Protein AF-0000000082926710 (afdb_homodimer)

Organism: Haematococcus lacustris (NCBI:txid44745)

InterPro domains:
  IPR002423 Chaperonin Cpn60/GroEL/TCP-1 family [PF00118] (1-123)
  IPR017998 T-complex protein 1 [PTHR11353] (1-123)
  IPR027409 GroEL-like apical domain superfamily [G3DSA:3.50.7.10] (1-123)
  IPR027409 GroEL-like apical domain superfamily [SSF52029] (1-122)

pLDDT: mean 80.7, std 17.71, range [27.41, 96.31]

Foldseek 3Di:
DPPFPPWAWEAAEAAALWDPDDPPPPCPCVVDPVVVVVVVVVRLVSLLVLLVLCVQQVHQEYEYLADHDPSSCVNCVVVNYYYHHNQHPVRSVVVCVVFVAAYYHDSVPRHNVRIGTPDDPPD/DPPFPPWAWEAAEAAALWDPDDPPPPCPCVVDPVVVVVVVVVRLVSLVVLLVLCVQQVHQEYEYLADHDPSSCVNCVVVNYHYHHNQHPVRSVVVCVVFVAAYYHDSVPRHNVRIGTPDDPPD

Sequence (246 aa):
MPKELKDVKIAILTCPFEPPKPKTKHKVDIDSAEKYEALRQQEAQYFTDMVAQCKASGAGLVVCQWGFDDEANHLLMHQNLPAVRWVGGVEIELLAMATGARIVPRFSELSPDKLGTAGSVKEMPKELKDVKIAILTCPFEPPKPKTKHKVDIDSAEKYEALRQQEAQYFTDMVAQCKASGAGLVVCQWGFDDEANHLLMHQNLPAVRWVGGVEIELLAMATGARIVPRFSELSPDKLGTAGSVKE

Secondary structure (DSSP, 8-state):
-------EEEEEE-S-BS----S--------SHHHHHHHHHHHHHHHHHHHHHHHHHT-SEEEESS-B-HHHHHHHHHTT--EE-S--HHHHHHHHHHHTPPEESSGGG--GGG-EEE-----/-------EEEEEE-S-BS----S--------SHHHHHHHHHHHHHHHHHHHHHHHHHT-SEEEESS-B-HHHHHHHHHTT--EE-S--HHHHHHHHHHHTPPEESSGGG--GGG-EEE-----

Structure (mmCIF, N/CA/C/O backbone):
data_AF-0000000082926710-model_v1
#
loop_
_entity.id
_entity.type
_entity.pdbx_description
1 polymer 'T-complex protein, epsilon subunit'
#
loop_
_atom_site.group_PDB
_atom_site.id
_atom_site.type_symbol
_atom_site.label_atom_id
_atom_site.label_alt_id
_atom_site.label_comp_id
_atom_site.label_asym_id
_atom_site.label_entity_id
_atom_site.label_seq_id
_atom_site.pdbx_PDB_ins_code
_atom_site.Cartn_x
_atom_site.Cartn_y
_atom_site.Cartn_z
_atom_site.occupancy
_atom_site.B_iso_or_equiv
_atom_site.auth_seq_id
_atom_site.auth_comp_id
_atom_site.auth_asym_id
_atom_site.auth_atom_id
_atom_site.pdbx_PDB_model_num
ATOM 1 N N . MET A 1 1 ? -32.969 -5.668 -1.718 1 27.45 1 MET A N 1
ATOM 2 C CA . MET A 1 1 ? -31.953 -6.379 -0.969 1 27.45 1 MET A CA 1
ATOM 3 C C . MET A 1 1 ? -30.766 -5.469 -0.683 1 27.45 1 MET A C 1
ATOM 5 O O . MET A 1 1 ? -30.375 -4.672 -1.534 1 27.45 1 MET A O 1
ATOM 9 N N . PRO A 1 2 ? -30.484 -4.934 0.518 1 33.34 2 PRO A N 1
ATOM 10 C CA . PRO A 1 2 ? -29.484 -3.898 0.772 1 33.34 2 PRO A CA 1
ATOM 11 C C . PRO A 1 2 ? -28.172 -4.16 0.045 1 33.34 2 PRO A C 1
ATOM 13 O O . PRO A 1 2 ? -27.828 -5.316 -0.218 1 33.34 2 PRO A O 1
ATOM 16 N N . LYS A 1 3 ? -27.828 -3.375 -0.815 1 36.81 3 LYS A N 1
ATOM 17 C CA . LYS A 1 3 ? -26.625 -3.604 -1.619 1 36.81 3 LYS A CA 1
ATOM 18 C C . LYS A 1 3 ? -25.5 -4.168 -0.769 1 36.81 3 LYS A C 1
ATOM 20 O O . LYS A 1 3 ? -25.062 -3.537 0.198 1 36.81 3 LYS A O 1
ATOM 25 N N . GLU A 1 4 ? -25.547 -5.387 -0.384 1 40.94 4 GLU A N 1
ATOM 26 C CA . GLU A 1 4 ? -24.594 -6.102 0.462 1 40.94 4 GLU A CA 1
ATOM 27 C C . GLU A 1 4 ? -23.156 -5.789 0.059 1 40.94 4 GLU A C 1
ATOM 29 O O . GLU A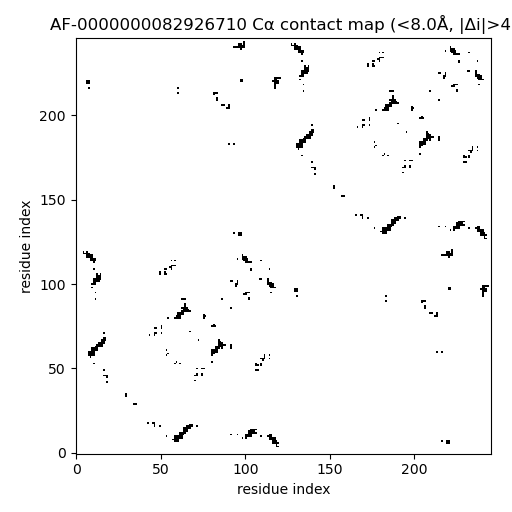 1 4 ? -22.781 -5.965 -1.102 1 40.94 4 GLU A O 1
ATOM 34 N N . LEU A 1 5 ? -22.688 -4.715 0.4 1 48.41 5 LEU A N 1
ATOM 35 C CA . LEU A 1 5 ? -21.281 -4.402 0.176 1 48.41 5 LEU A CA 1
ATOM 36 C C . LEU A 1 5 ? -20.422 -5.645 0.362 1 48.41 5 LEU A C 1
ATOM 38 O O . LEU A 1 5 ? -20.406 -6.246 1.438 1 48.41 5 LEU A O 1
ATOM 42 N N . LYS A 1 6 ? -20.438 -6.473 -0.582 1 57.41 6 LYS A N 1
ATOM 43 C CA . LYS A 1 6 ? -19.625 -7.695 -0.563 1 57.41 6 LYS A CA 1
ATOM 44 C C . LYS A 1 6 ? -18.234 -7.426 -0.029 1 57.41 6 LYS A C 1
ATOM 46 O O . LYS A 1 6 ? -17.578 -6.453 -0.43 1 57.41 6 LYS A O 1
ATOM 51 N N . ASP A 1 7 ? -17.859 -8.086 1.114 1 76.06 7 ASP A N 1
ATOM 52 C CA . ASP A 1 7 ? -16.562 -8.078 1.796 1 76.06 7 ASP A CA 1
ATOM 53 C C . ASP A 1 7 ? -15.43 -8.414 0.829 1 76.06 7 ASP A C 1
ATOM 55 O O . ASP A 1 7 ? -15.539 -9.344 0.03 1 76.06 7 ASP A O 1
ATOM 59 N N . VAL A 1 8 ? -14.641 -7.465 0.533 1 80.75 8 VAL A N 1
ATOM 60 C CA . VAL A 1 8 ? -13.477 -7.734 -0.304 1 80.75 8 VAL A CA 1
ATOM 61 C C . VAL A 1 8 ? -12.43 -8.492 0.503 1 80.75 8 VAL A C 1
ATOM 63 O O . VAL A 1 8 ? -12.164 -8.156 1.659 1 80.75 8 VAL A O 1
ATOM 66 N N . LYS A 1 9 ? -12 -9.625 -0.164 1 91.81 9 LYS A N 1
ATOM 67 C CA . LYS A 1 9 ? -10.938 -10.414 0.45 1 91.81 9 LYS A CA 1
ATOM 68 C C . LYS A 1 9 ? -9.562 -9.883 0.043 1 91.81 9 LYS A C 1
ATOM 70 O O . LYS A 1 9 ? -9.352 -9.508 -1.11 1 91.81 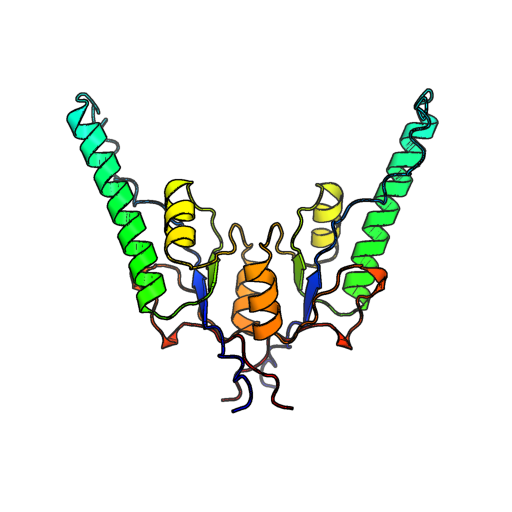9 LYS A O 1
ATOM 75 N N . ILE A 1 10 ? -8.688 -9.867 1.02 1 93.12 10 ILE A N 1
ATOM 76 C CA . ILE A 1 10 ? -7.391 -9.242 0.798 1 93.12 10 ILE A CA 1
ATOM 77 C C . ILE A 1 10 ? -6.281 -10.273 0.999 1 93.12 10 ILE A C 1
ATOM 79 O O . ILE A 1 10 ? -6.227 -10.945 2.033 1 93.12 10 ILE A O 1
ATOM 83 N N . ALA A 1 11 ? -5.465 -10.406 0.02 1 95.56 11 ALA A N 1
ATOM 84 C CA . ALA A 1 11 ? -4.254 -11.219 0.136 1 95.56 11 ALA A CA 1
ATOM 85 C C . ALA A 1 11 ? -3.051 -10.359 0.5 1 95.56 11 ALA A C 1
ATOM 87 O O . ALA A 1 11 ? -2.863 -9.273 -0.06 1 95.56 11 ALA A O 1
ATOM 88 N N . ILE A 1 12 ? -2.279 -10.82 1.399 1 96.25 12 ILE A N 1
ATOM 89 C CA . ILE A 1 12 ? -1.048 -10.133 1.769 1 96.25 12 ILE A CA 1
ATOM 90 C C . ILE A 1 12 ? 0.151 -11.039 1.493 1 96.25 12 ILE A C 1
ATOM 92 O O . ILE A 1 12 ? 0.281 -12.109 2.096 1 96.25 12 ILE A O 1
ATOM 96 N N . LEU A 1 13 ? 1.065 -10.516 0.623 1 95.75 13 LEU A N 1
ATOM 97 C CA . LEU A 1 13 ? 2.184 -11.32 0.137 1 95.75 13 LEU A CA 1
ATOM 98 C C . LEU A 1 13 ? 3.516 -10.672 0.5 1 95.75 13 LEU A C 1
ATOM 100 O O . LEU A 1 13 ? 3.658 -9.445 0.42 1 95.75 13 LEU A O 1
ATOM 104 N N . THR A 1 14 ? 4.52 -11.5 0.852 1 95.75 14 THR A N 1
ATOM 105 C CA . THR A 1 14 ? 5.859 -10.984 1.095 1 95.75 14 THR A CA 1
ATOM 106 C C . THR A 1 14 ? 6.871 -11.641 0.164 1 95.75 14 THR A C 1
ATOM 108 O O . THR A 1 14 ? 8.078 -11.57 0.399 1 95.75 14 THR A O 1
ATOM 111 N N . CYS A 1 15 ? 6.461 -12.266 -0.84 1 89.25 15 CYS A N 1
ATOM 112 C CA . CYS A 1 15 ? 7.336 -12.812 -1.868 1 89.25 15 CYS A CA 1
ATOM 113 C C . CYS A 1 15 ? 7.285 -11.977 -3.137 1 89.25 15 CYS A C 1
ATOM 115 O O . CYS A 1 15 ? 6.238 -11.414 -3.473 1 89.25 15 CYS A O 1
ATOM 117 N N . PRO A 1 16 ? 8.438 -11.883 -3.832 1 82.75 16 PRO A N 1
ATOM 118 C CA . PRO A 1 16 ? 8.445 -11.117 -5.082 1 82.75 16 PRO A CA 1
ATOM 119 C C . PRO A 1 16 ? 7.68 -11.812 -6.203 1 82.75 16 PRO A C 1
ATOM 121 O O . PRO A 1 16 ? 7.523 -13.039 -6.18 1 82.75 16 PRO A O 1
ATOM 124 N N . PHE A 1 17 ? 7.117 -10.945 -7.008 1 78.44 17 PHE A N 1
ATOM 125 C CA . PHE A 1 17 ? 6.527 -11.461 -8.242 1 78.44 17 PHE A CA 1
ATOM 126 C C . PHE A 1 17 ? 7.594 -11.672 -9.305 1 78.44 17 PHE A C 1
ATOM 128 O O . PHE A 1 17 ? 7.609 -10.969 -10.32 1 78.44 17 PHE A O 1
ATOM 135 N N . GLU A 1 18 ? 8.555 -12.445 -9.047 1 77 18 GLU A N 1
ATOM 136 C CA . GLU A 1 18 ? 9.648 -12.75 -9.969 1 77 18 GLU A CA 1
ATOM 137 C C . GLU A 1 18 ? 9.828 -14.258 -10.125 1 77 18 GLU A C 1
ATOM 139 O O . GLU A 1 18 ? 9.664 -15.016 -9.164 1 77 18 GLU A O 1
ATOM 144 N N . PRO A 1 19 ? 10.086 -14.641 -11.414 1 72.44 19 PRO A N 1
ATOM 145 C CA . PRO A 1 19 ? 10.383 -16.062 -11.633 1 72.44 19 PRO A CA 1
ATOM 146 C C . PRO A 1 19 ? 11.641 -16.516 -10.898 1 72.44 19 PRO A C 1
ATOM 148 O O . PRO A 1 19 ? 12.555 -15.727 -10.664 1 72.44 19 PRO A O 1
ATOM 151 N N . PRO A 1 20 ? 11.516 -17.703 -10.234 1 65.31 20 PRO A N 1
ATOM 152 C CA . PRO A 1 20 ? 12.719 -18.234 -9.602 1 65.31 20 PRO A CA 1
ATOM 153 C C . PRO A 1 20 ? 13.922 -18.25 -10.547 1 65.31 20 PRO A C 1
ATOM 155 O O . PRO A 1 20 ? 13.773 -18.5 -11.742 1 65.31 20 PRO A O 1
ATOM 158 N N . LYS A 1 21 ? 15 -17.281 -10.133 1 61.41 21 LYS A N 1
ATOM 159 C CA . LYS A 1 21 ? 16.188 -17.328 -10.969 1 61.41 21 LYS A CA 1
ATOM 160 C C . LYS A 1 21 ? 16.875 -18.688 -10.891 1 61.41 21 LYS A C 1
ATOM 162 O O . LYS A 1 21 ? 17.016 -19.25 -9.805 1 61.41 21 LYS A O 1
ATOM 167 N N . PRO A 1 22 ? 17.062 -19.297 -12.031 1 57.88 22 PRO A N 1
ATOM 168 C CA . PRO A 1 22 ? 17.781 -20.562 -12.039 1 57.88 22 PRO A CA 1
ATOM 169 C C . PRO A 1 22 ? 19.125 -20.484 -11.32 1 57.88 22 PRO A C 1
ATOM 171 O O . PRO A 1 22 ? 19.781 -19.453 -11.359 1 57.88 22 PRO A O 1
ATOM 174 N N . LYS A 1 23 ? 19.359 -21.125 -10.117 1 55.06 23 LYS A N 1
ATOM 175 C CA . LYS A 1 23 ? 20.625 -21.203 -9.406 1 55.06 23 LYS A CA 1
ATOM 176 C C . LYS A 1 23 ? 21.797 -21.359 -10.383 1 55.06 23 LYS A C 1
ATOM 178 O O . LYS A 1 23 ? 22.953 -21.156 -10.016 1 55.06 23 LYS A O 1
ATOM 183 N N . THR A 1 24 ? 21.828 -22.234 -11.211 1 47.78 24 THR A N 1
ATOM 184 C CA . THR A 1 24 ? 23 -22.547 -12.023 1 47.78 24 THR A CA 1
ATOM 185 C C . THR A 1 24 ? 23.344 -21.375 -12.953 1 47.78 24 THR A C 1
ATOM 187 O O . THR A 1 24 ? 22.5 -20.953 -13.75 1 47.78 24 THR A O 1
ATOM 190 N N . LYS A 1 25 ? 24.281 -20.5 -12.516 1 46.19 25 LYS A N 1
ATOM 191 C CA . LYS A 1 25 ? 24.953 -19.484 -13.328 1 46.19 25 LYS A CA 1
ATOM 192 C C . LYS A 1 25 ? 25.281 -20.031 -14.719 1 46.19 25 LYS A C 1
ATOM 194 O O . LYS A 1 25 ? 26.109 -19.469 -15.438 1 46.19 25 LYS A O 1
ATOM 199 N N . HIS A 1 26 ? 25.031 -21.328 -14.883 1 43.88 26 HIS A N 1
ATOM 200 C CA . HIS A 1 26 ? 25.594 -21.609 -16.188 1 43.88 26 HIS A CA 1
ATOM 201 C C . HIS A 1 26 ? 25.172 -20.547 -17.203 1 43.88 26 HIS A C 1
ATOM 203 O O . HIS A 1 26 ? 24 -20.141 -17.25 1 43.88 26 HIS A O 1
ATOM 209 N N . LYS A 1 27 ? 26.156 -19.656 -17.578 1 45.66 27 LYS A N 1
ATOM 210 C CA . LYS A 1 27 ? 26.125 -18.844 -18.781 1 45.66 27 LYS A CA 1
ATOM 211 C C . LYS A 1 27 ? 25.141 -19.391 -19.797 1 45.66 27 LYS A C 1
ATOM 213 O O . LYS A 1 27 ? 25.406 -20.391 -20.453 1 45.66 27 LYS A O 1
ATOM 218 N N . VAL A 1 28 ? 23.922 -19.516 -19.188 1 47.12 28 VAL A N 1
ATOM 219 C CA . VAL A 1 28 ? 23.125 -19.75 -20.391 1 47.12 28 VAL A CA 1
ATOM 220 C C . VAL A 1 28 ? 23.672 -18.938 -21.547 1 47.12 28 VAL A C 1
ATOM 222 O O . VAL A 1 28 ? 23.609 -17.703 -21.547 1 47.12 28 VAL A O 1
ATOM 225 N N . ASP A 1 29 ? 24.75 -19.188 -22 1 50 29 ASP A N 1
ATOM 226 C CA . ASP A 1 29 ? 25.016 -18.703 -23.344 1 50 29 ASP A CA 1
ATOM 227 C C . ASP A 1 29 ? 23.719 -18.5 -24.125 1 50 29 ASP A C 1
ATOM 229 O O . ASP A 1 29 ? 23.125 -19.453 -24.594 1 50 29 ASP A O 1
ATOM 233 N N . ILE A 1 30 ? 22.812 -17.641 -23.5 1 56.44 30 ILE A N 1
ATOM 234 C CA . ILE A 1 30 ? 21.75 -17.156 -24.375 1 56.44 30 ILE A CA 1
ATOM 235 C C . ILE A 1 30 ? 22.266 -17.031 -25.812 1 56.44 30 ILE A C 1
ATOM 237 O O . ILE A 1 30 ? 22.719 -15.961 -26.219 1 56.44 30 ILE A O 1
ATOM 241 N N . ASP A 1 31 ? 23.047 -18.016 -26.109 1 61.31 31 ASP A N 1
ATOM 242 C CA . ASP A 1 31 ? 23.734 -17.984 -27.391 1 61.31 31 ASP A CA 1
ATOM 243 C C . ASP A 1 31 ? 22.719 -18.016 -28.547 1 61.31 31 ASP A C 1
ATOM 245 O O . ASP A 1 31 ? 23.078 -17.828 -29.703 1 61.31 31 ASP A O 1
ATOM 249 N N . SER A 1 32 ? 21.312 -18.5 -28.219 1 69.81 32 SER A N 1
ATOM 250 C CA . SER A 1 32 ? 20.469 -18.438 -29.406 1 69.81 32 SER A CA 1
ATOM 251 C C . SER A 1 32 ? 19.156 -17.719 -29.109 1 69.81 32 SER A C 1
ATOM 253 O O . SER A 1 32 ? 18.75 -17.594 -27.953 1 69.81 32 SER A O 1
ATOM 255 N N . ALA A 1 33 ? 18.641 -16.922 -29.969 1 75.12 33 ALA A N 1
ATOM 256 C CA . ALA A 1 33 ? 17.344 -16.25 -29.984 1 75.12 33 ALA A CA 1
ATOM 257 C C . ALA A 1 33 ? 16.234 -17.156 -29.469 1 75.12 33 ALA A C 1
ATOM 259 O O . ALA A 1 33 ? 15.336 -16.719 -28.75 1 75.12 33 ALA A O 1
ATOM 260 N N . GLU A 1 34 ? 16.516 -18.406 -29.672 1 77.94 34 GLU A N 1
ATOM 261 C CA . GLU A 1 34 ? 15.508 -19.391 -29.281 1 77.94 34 GLU A CA 1
ATOM 262 C C . GLU A 1 34 ? 15.5 -19.609 -27.766 1 77.94 34 GLU A C 1
ATOM 264 O O . GLU A 1 34 ? 14.438 -19.719 -27.156 1 77.94 34 GLU A O 1
ATOM 269 N N . LYS A 1 35 ? 16.625 -19.703 -27.172 1 76.19 35 LYS A N 1
ATOM 270 C CA . LYS A 1 35 ? 16.719 -19.891 -25.734 1 76.19 35 LYS A CA 1
ATOM 271 C C . LYS A 1 35 ? 16.172 -18.688 -24.969 1 76.19 35 LYS A C 1
ATOM 273 O O . LYS A 1 35 ? 15.5 -18.844 -23.953 1 76.19 35 LYS A O 1
ATOM 278 N N . TYR A 1 36 ? 16.375 -17.562 -25.625 1 79.25 36 TYR A N 1
ATOM 279 C CA . TYR A 1 36 ? 15.875 -16.328 -25.047 1 79.25 36 TYR A CA 1
ATOM 280 C C . TYR A 1 36 ? 14.352 -16.297 -25.062 1 79.25 36 TYR A C 1
ATOM 282 O O . TYR A 1 36 ? 13.711 -15.953 -24.078 1 79.25 36 TYR A O 1
ATOM 290 N N . GLU A 1 37 ? 13.891 -16.688 -26.141 1 82.38 37 GLU A N 1
ATOM 291 C CA . GLU A 1 37 ? 12.438 -16.719 -26.297 1 82.38 37 GLU A CA 1
ATOM 292 C C . GLU A 1 37 ? 11.805 -17.719 -25.344 1 82.38 37 GLU A C 1
ATOM 294 O O . GLU A 1 37 ? 10.734 -17.469 -24.781 1 82.38 37 GLU A O 1
ATOM 299 N N . ALA A 1 38 ? 12.438 -18.844 -25.156 1 82.31 38 ALA A N 1
ATOM 300 C CA . ALA A 1 38 ? 11.938 -19.875 -24.25 1 82.31 38 ALA A CA 1
ATOM 301 C C . ALA A 1 38 ? 11.93 -19.375 -22.812 1 82.31 38 ALA A C 1
ATOM 303 O O . ALA A 1 38 ? 10.977 -19.625 -22.062 1 82.31 38 ALA A O 1
ATOM 304 N N . LEU A 1 39 ? 12.969 -18.688 -22.5 1 79.75 39 LEU A N 1
ATOM 305 C CA . LEU A 1 39 ? 13.062 -18.125 -21.156 1 79.75 39 LEU A CA 1
ATOM 306 C C . LEU A 1 39 ? 11.961 -17.094 -20.922 1 79.75 39 LEU A C 1
ATOM 308 O O . LEU A 1 39 ? 11.336 -17.062 -19.859 1 79.75 39 LEU A O 1
ATOM 312 N N . ARG A 1 40 ? 11.727 -16.328 -21.859 1 79.81 40 ARG A N 1
ATOM 313 C CA . ARG A 1 40 ? 10.688 -15.297 -21.781 1 79.81 40 ARG A CA 1
ATOM 314 C C . ARG A 1 40 ? 9.312 -15.922 -21.609 1 79.81 40 ARG A C 1
ATOM 316 O O . ARG A 1 40 ? 8.5 -15.438 -20.812 1 79.81 40 ARG A O 1
ATOM 323 N N . GLN A 1 41 ? 9.125 -16.922 -22.328 1 84 41 GLN A N 1
ATOM 324 C CA . GLN A 1 41 ? 7.84 -17.609 -22.25 1 84 41 GLN A CA 1
ATOM 325 C C . GLN A 1 41 ? 7.648 -18.266 -20.875 1 84 41 GLN A C 1
ATOM 327 O O . GLN A 1 41 ? 6.551 -18.234 -20.328 1 84 41 GLN A O 1
ATOM 332 N N . GLN A 1 42 ? 8.664 -18.797 -20.406 1 82.75 42 GLN A N 1
ATOM 333 C CA . GLN A 1 42 ? 8.609 -19.406 -19.094 1 82.75 42 GLN A CA 1
ATOM 334 C C . GLN A 1 42 ? 8.328 -18.359 -18.016 1 82.75 42 GLN A C 1
ATOM 336 O O . GLN A 1 42 ? 7.543 -18.609 -17.094 1 82.75 42 GLN A O 1
ATOM 341 N N . GLU A 1 43 ? 8.906 -17.25 -18.094 1 80.88 43 GLU A N 1
ATOM 342 C CA . GLU A 1 43 ? 8.672 -16.156 -17.156 1 80.88 43 GLU A CA 1
ATOM 343 C C . GLU A 1 43 ? 7.23 -15.664 -17.219 1 80.88 43 GLU A C 1
ATOM 345 O O . GLU A 1 43 ? 6.598 -15.438 -16.188 1 80.88 43 GLU A O 1
ATOM 350 N N . ALA A 1 44 ? 6.785 -15.609 -18.391 1 82.69 44 ALA A N 1
ATOM 351 C CA . ALA A 1 44 ? 5.406 -15.164 -18.578 1 82.69 44 ALA A CA 1
ATOM 352 C C . ALA A 1 44 ? 4.422 -16.156 -17.969 1 82.69 44 ALA A C 1
ATOM 354 O O . ALA A 1 44 ? 3.434 -15.758 -17.344 1 82.69 44 ALA A O 1
ATOM 355 N N . GLN A 1 45 ? 4.746 -17.406 -18.156 1 87.75 45 GLN A N 1
ATOM 356 C CA . GLN A 1 45 ? 3.875 -18.438 -17.609 1 87.75 45 GLN A CA 1
ATOM 357 C C . GLN A 1 45 ? 3.891 -18.422 -16.094 1 87.75 45 GLN A C 1
ATOM 359 O O . GLN A 1 45 ? 2.863 -18.656 -15.453 1 87.75 45 GLN A O 1
ATOM 364 N N . TYR A 1 46 ? 5.043 -18.188 -15.586 1 84.19 46 TYR A N 1
ATOM 365 C CA . TYR A 1 46 ? 5.172 -18.109 -14.133 1 84.19 46 TYR A CA 1
ATOM 366 C C . TYR A 1 46 ? 4.262 -17.016 -13.57 1 84.19 46 TYR A C 1
ATOM 368 O O . TYR A 1 46 ? 3.541 -17.25 -12.594 1 84.19 46 TYR A O 1
ATOM 376 N N . PHE A 1 47 ? 4.246 -15.883 -14.172 1 85.94 47 PHE A N 1
ATOM 377 C CA . PHE A 1 47 ? 3.414 -14.773 -13.727 1 85.94 47 PHE A CA 1
ATOM 378 C C . PHE A 1 47 ? 1.936 -15.109 -13.883 1 85.94 47 PHE A C 1
ATOM 380 O O . PHE A 1 47 ? 1.13 -14.797 -13 1 85.94 47 PHE A O 1
ATOM 387 N N . THR A 1 48 ? 1.664 -15.711 -14.953 1 89.31 48 THR A N 1
ATOM 388 C CA . THR A 1 48 ? 0.284 -16.109 -15.203 1 89.31 48 THR A CA 1
ATOM 389 C C . THR A 1 48 ? -0.205 -17.078 -14.125 1 89.31 48 THR A C 1
ATOM 391 O O . THR A 1 48 ? -1.323 -16.938 -13.625 1 89.31 48 THR A O 1
ATOM 394 N N . ASP A 1 49 ? 0.641 -17.953 -13.797 1 89.5 49 ASP A N 1
ATOM 395 C CA . ASP A 1 49 ? 0.297 -18.938 -12.773 1 89.5 49 ASP A CA 1
ATOM 396 C C . ASP A 1 49 ? 0.129 -18.266 -11.414 1 89.5 49 ASP A C 1
ATOM 398 O O . ASP A 1 49 ? -0.785 -18.609 -10.656 1 89.5 49 ASP A O 1
ATOM 402 N N . MET A 1 50 ? 0.978 -17.375 -11.133 1 87.94 50 MET A N 1
ATOM 403 C CA . MET A 1 50 ? 0.919 -16.672 -9.859 1 87.94 50 MET A CA 1
ATOM 404 C C . MET A 1 50 ? -0.382 -15.883 -9.734 1 87.94 50 MET A C 1
ATOM 406 O O . MET A 1 50 ? -1.06 -15.953 -8.711 1 87.94 50 MET A O 1
ATOM 410 N N . VAL A 1 51 ? -0.71 -15.18 -10.734 1 89.88 51 VAL A N 1
ATOM 411 C CA . VAL A 1 51 ? -1.924 -14.367 -10.734 1 89.88 51 VAL A CA 1
ATOM 412 C C . VAL A 1 51 ? -3.15 -15.273 -10.648 1 89.88 51 VAL A C 1
ATOM 414 O O . VAL A 1 51 ? -4.109 -14.961 -9.938 1 89.88 51 VAL A O 1
ATOM 417 N N . ALA A 1 52 ? -3.092 -16.375 -11.359 1 90.69 52 ALA A N 1
ATOM 418 C CA . ALA A 1 52 ? -4.188 -17.344 -11.32 1 90.69 52 ALA A CA 1
ATOM 419 C C . ALA A 1 52 ? -4.391 -17.891 -9.906 1 90.69 52 ALA A C 1
ATOM 421 O O . ALA A 1 52 ? -5.523 -18.078 -9.461 1 90.69 52 ALA A O 1
ATOM 422 N N . GLN A 1 53 ? -3.342 -18.125 -9.25 1 92.06 53 GLN A N 1
ATOM 423 C CA . GLN A 1 53 ? -3.416 -18.609 -7.875 1 92.06 53 GLN A CA 1
ATOM 424 C C . GLN A 1 53 ? -4.051 -17.562 -6.961 1 92.06 53 GLN A C 1
ATOM 426 O O . GLN A 1 53 ? -4.859 -17.891 -6.098 1 92.06 53 GLN A O 1
ATOM 431 N N . CYS A 1 54 ? -3.678 -16.328 -7.09 1 92.69 54 CYS A N 1
ATOM 432 C CA . CYS A 1 54 ? -4.281 -15.242 -6.324 1 92.69 54 CYS A CA 1
ATOM 433 C C . CYS A 1 54 ? -5.785 -15.172 -6.566 1 92.69 54 CYS A C 1
ATOM 435 O O . CYS A 1 54 ? -6.566 -15.094 -5.621 1 92.69 54 CYS A O 1
ATOM 437 N N . LYS A 1 55 ? -6.172 -15.312 -7.742 1 92.56 55 LYS A N 1
ATOM 438 C CA . LYS A 1 55 ? -7.59 -15.266 -8.102 1 92.56 55 LYS A CA 1
ATOM 439 C C . LYS A 1 55 ? -8.336 -16.469 -7.539 1 92.56 55 LYS A C 1
ATOM 441 O O . LYS A 1 55 ? -9.453 -16.328 -7.035 1 92.56 55 LYS A O 1
ATOM 446 N N . ALA A 1 56 ? -7.715 -17.578 -7.641 1 93.81 56 ALA A N 1
ATOM 447 C CA . ALA A 1 56 ? -8.336 -18.812 -7.184 1 93.81 56 ALA A CA 1
ATOM 448 C C . ALA A 1 56 ? -8.57 -18.781 -5.676 1 93.81 56 ALA A C 1
ATOM 450 O O . ALA A 1 56 ? -9.508 -19.422 -5.18 1 93.81 56 ALA A O 1
ATOM 451 N N . SER A 1 57 ? -7.766 -18.094 -4.949 1 94.94 57 SER A N 1
ATOM 452 C CA . SER A 1 57 ? -7.945 -17.984 -3.506 1 94.94 57 SER A CA 1
ATOM 453 C C . SER A 1 57 ? -9.188 -17.172 -3.166 1 94.94 57 SER A C 1
ATOM 455 O O . SER A 1 57 ? -9.695 -17.234 -2.045 1 94.94 57 SER A O 1
ATOM 457 N N . GLY A 1 58 ? -9.617 -16.266 -4.145 1 94.12 58 GLY A N 1
ATOM 458 C CA . GLY A 1 58 ? -10.758 -15.398 -3.926 1 94.12 58 GLY A CA 1
ATOM 459 C C . GLY A 1 58 ? -10.367 -13.977 -3.582 1 94.12 58 GLY A C 1
ATOM 460 O O . GLY A 1 58 ? -11.219 -13.156 -3.242 1 94.12 58 GLY A O 1
ATOM 461 N N . ALA A 1 59 ? -9.109 -13.695 -3.721 1 93.62 59 ALA A N 1
ATOM 462 C CA . ALA A 1 59 ? -8.633 -12.359 -3.379 1 93.62 59 ALA A CA 1
ATOM 463 C C . ALA A 1 59 ? -9.188 -11.312 -4.34 1 93.62 59 ALA A C 1
ATOM 465 O O . ALA A 1 59 ? -9.258 -11.547 -5.547 1 93.62 59 ALA A O 1
ATOM 466 N N . GLY A 1 60 ? -9.609 -10.195 -3.715 1 92.12 60 GLY A N 1
ATOM 467 C CA . GLY A 1 60 ? -10.047 -9.055 -4.496 1 92.12 60 GLY A CA 1
ATOM 468 C C . GLY A 1 60 ? -9.039 -7.922 -4.52 1 92.12 60 GLY A C 1
ATOM 469 O O . GLY A 1 60 ? -9.141 -7.012 -5.344 1 92.12 60 GLY A O 1
ATOM 470 N N . LEU A 1 61 ? -8.133 -8 -3.697 1 93.69 61 LEU A N 1
ATOM 471 C CA . LEU A 1 61 ? -7.02 -7.066 -3.582 1 93.69 61 LEU A CA 1
ATOM 472 C C . LEU A 1 61 ? -5.75 -7.785 -3.129 1 93.69 61 LEU A C 1
ATOM 474 O O . LEU A 1 61 ? -5.797 -8.625 -2.229 1 93.69 61 LEU A O 1
ATOM 478 N N . VAL A 1 62 ? -4.688 -7.496 -3.789 1 94.69 62 VAL A N 1
ATOM 479 C CA . VAL A 1 62 ? -3.402 -8.055 -3.387 1 94.69 62 VAL A CA 1
ATOM 480 C C . VAL A 1 62 ? -2.506 -6.949 -2.836 1 94.69 62 VAL A C 1
ATOM 482 O O . VAL A 1 62 ? -2.348 -5.898 -3.467 1 94.69 62 VAL A O 1
ATOM 485 N N . VAL A 1 63 ? -2 -7.125 -1.658 1 95.44 63 VAL A N 1
ATOM 486 C CA . VAL A 1 63 ? -0.992 -6.258 -1.06 1 95.44 63 VAL A CA 1
ATOM 487 C C . VAL A 1 63 ? 0.349 -6.988 -1.002 1 95.44 63 VAL A C 1
ATOM 489 O O . VAL A 1 63 ? 0.437 -8.094 -0.47 1 95.44 63 VAL A O 1
ATOM 492 N N . CYS A 1 64 ? 1.356 -6.344 -1.55 1 96 64 CYS A N 1
ATOM 493 C CA . CYS A 1 64 ? 2.635 -7.035 -1.673 1 96 64 CYS A CA 1
ATOM 494 C C . CYS A 1 64 ? 3.777 -6.164 -1.163 1 96 64 CYS A C 1
ATOM 496 O O . CYS A 1 64 ? 3.832 -4.969 -1.461 1 96 64 CYS A O 1
ATOM 498 N N . GLN A 1 65 ? 4.691 -6.781 -0.478 1 95.75 65 GLN A N 1
ATOM 499 C CA . GLN A 1 65 ? 5.859 -6.09 0.056 1 95.75 65 GLN A CA 1
ATOM 500 C C . GLN A 1 65 ? 6.832 -5.711 -1.058 1 95.75 65 GLN A C 1
ATOM 502 O O . GLN A 1 65 ? 7.547 -4.711 -0.952 1 95.75 65 GLN A O 1
ATOM 507 N N . TRP A 1 66 ? 6.758 -6.395 -2.197 1 92.19 66 TRP A N 1
ATOM 508 C CA . TRP A 1 66 ? 7.711 -6.188 -3.285 1 92.19 66 TRP A CA 1
ATOM 509 C C . TRP A 1 66 ? 7.039 -5.523 -4.48 1 92.19 66 TRP A C 1
ATOM 511 O O . TRP A 1 66 ? 5.809 -5.434 -4.539 1 92.19 66 TRP A O 1
ATOM 521 N N . GLY A 1 67 ? 7.84 -5.094 -5.355 1 89.44 67 GLY A N 1
ATOM 522 C CA . GLY A 1 67 ? 7.32 -4.578 -6.613 1 89.44 67 GLY A CA 1
ATOM 523 C C . GLY A 1 67 ? 6.996 -5.668 -7.617 1 89.44 67 GLY A C 1
ATOM 524 O O . GLY A 1 67 ? 7.18 -6.855 -7.336 1 89.44 67 GLY A O 1
ATOM 525 N N . PHE A 1 68 ? 6.383 -5.258 -8.703 1 83.88 68 PHE A N 1
ATOM 526 C CA . PHE A 1 68 ? 6.082 -6.137 -9.828 1 83.88 68 PHE A CA 1
ATOM 527 C C . PHE A 1 68 ? 6.75 -5.629 -11.102 1 83.88 68 PHE A C 1
ATOM 529 O O . PHE A 1 68 ? 6.914 -4.418 -11.281 1 83.88 68 PHE A O 1
ATOM 536 N N . ASP A 1 69 ? 7.203 -6.605 -11.867 1 80.12 69 ASP A N 1
ATOM 537 C CA . ASP A 1 69 ? 7.613 -6.18 -13.203 1 80.12 69 ASP A CA 1
ATOM 538 C C . ASP A 1 69 ? 6.41 -5.742 -14.031 1 80.12 69 ASP A C 1
ATOM 540 O O . ASP A 1 69 ? 5.262 -5.93 -13.617 1 80.12 69 ASP A O 1
ATOM 544 N N . ASP A 1 70 ? 6.656 -5.109 -15.086 1 81.62 70 ASP A N 1
ATOM 545 C CA . ASP A 1 70 ? 5.605 -4.562 -15.945 1 81.62 70 ASP A CA 1
ATOM 546 C C . ASP A 1 70 ? 4.645 -5.656 -16.406 1 81.62 70 ASP A C 1
ATOM 548 O O . ASP A 1 70 ? 3.432 -5.449 -16.453 1 81.62 70 ASP A O 1
ATOM 552 N N . GLU A 1 71 ? 5.203 -6.75 -16.672 1 81.06 71 GLU A N 1
ATOM 553 C CA . GLU A 1 71 ? 4.395 -7.852 -17.188 1 81.06 71 GLU A CA 1
ATOM 554 C C . GLU A 1 71 ? 3.418 -8.359 -16.141 1 81.06 71 GLU A C 1
ATOM 556 O O . GLU A 1 71 ? 2.236 -8.562 -16.422 1 81.06 71 GLU A O 1
ATOM 561 N N . ALA A 1 72 ? 3.893 -8.516 -14.984 1 82.69 72 ALA A N 1
ATOM 562 C CA . ALA A 1 72 ? 3.059 -9.008 -13.891 1 82.69 72 ALA A CA 1
ATOM 563 C C . ALA A 1 72 ? 1.94 -8.023 -13.562 1 82.69 72 ALA A C 1
ATOM 565 O O . ALA A 1 72 ? 0.792 -8.422 -13.359 1 82.69 72 ALA A O 1
ATOM 566 N N . ASN A 1 73 ? 2.293 -6.781 -13.523 1 83.69 73 ASN A N 1
ATOM 567 C CA . ASN A 1 73 ? 1.313 -5.738 -13.234 1 83.69 73 ASN A CA 1
ATOM 568 C C . ASN A 1 73 ? 0.199 -5.711 -14.273 1 83.69 73 ASN A C 1
ATOM 570 O O . ASN A 1 73 ? -0.978 -5.59 -13.93 1 83.69 73 ASN A O 1
ATOM 574 N N . HIS A 1 74 ? 0.669 -5.844 -15.477 1 86.62 74 HIS A N 1
ATOM 575 C CA . HIS A 1 74 ? -0.306 -5.879 -16.562 1 86.62 74 HIS A CA 1
ATOM 576 C C . HIS A 1 74 ? -1.266 -7.055 -16.391 1 86.62 74 HIS A C 1
ATOM 578 O O . HIS A 1 74 ? -2.477 -6.902 -16.578 1 86.62 74 HIS A O 1
ATOM 584 N N . LEU A 1 75 ? -0.774 -8.156 -16.094 1 87.69 75 LEU A N 1
ATOM 585 C CA . LEU A 1 75 ? -1.577 -9.367 -15.93 1 87.69 75 LEU A CA 1
ATOM 586 C C . LEU A 1 75 ? -2.576 -9.203 -14.789 1 87.69 75 LEU A C 1
ATOM 588 O O . LEU A 1 75 ? -3.74 -9.594 -14.922 1 87.69 75 LEU A O 1
ATOM 592 N N . LEU A 1 76 ? -2.139 -8.617 -13.672 1 87.69 76 LEU A N 1
ATOM 593 C CA . LEU A 1 76 ? -3.018 -8.383 -12.531 1 87.69 76 LEU A CA 1
ATOM 594 C C . LEU A 1 76 ? -4.176 -7.465 -12.922 1 87.69 76 LEU A C 1
ATOM 596 O O . LEU A 1 76 ? -5.332 -7.754 -12.609 1 87.69 76 LEU A O 1
ATOM 600 N N . MET A 1 77 ? -3.867 -6.453 -13.562 1 86.19 77 MET A N 1
ATOM 601 C CA . MET A 1 77 ? -4.875 -5.484 -13.984 1 86.19 77 MET A CA 1
ATOM 602 C C . MET A 1 77 ? -5.863 -6.117 -14.961 1 86.19 77 MET A C 1
ATOM 604 O O . MET A 1 77 ? -7.07 -5.906 -14.852 1 86.19 77 MET A O 1
ATOM 608 N N . HIS A 1 78 ? -5.301 -6.867 -15.828 1 89.19 78 HIS A N 1
ATOM 609 C CA . HIS A 1 78 ? -6.133 -7.527 -16.828 1 89.19 78 HIS A CA 1
ATOM 610 C C . HIS A 1 78 ? -7.082 -8.531 -16.172 1 89.19 78 HIS A C 1
ATOM 612 O O . HIS A 1 78 ? -8.188 -8.758 -16.672 1 89.19 78 HIS A O 1
ATOM 618 N N . GLN A 1 79 ? -6.777 -9.078 -15.148 1 90.12 79 GLN A N 1
ATOM 619 C CA . GLN A 1 79 ? -7.59 -10.055 -14.438 1 90.12 79 GLN A CA 1
ATOM 620 C C . GLN A 1 79 ? -8.445 -9.383 -13.367 1 90.12 79 GLN A C 1
ATOM 622 O O . GLN A 1 79 ? -9.031 -10.055 -12.516 1 90.12 79 GLN A O 1
ATOM 627 N N . ASN A 1 80 ? -8.43 -8.094 -13.344 1 90.62 80 ASN A N 1
ATOM 628 C CA . ASN A 1 80 ? -9.227 -7.273 -12.438 1 90.62 80 ASN A CA 1
ATOM 629 C C . ASN A 1 80 ? -8.859 -7.535 -10.977 1 90.62 80 ASN A C 1
ATOM 631 O O . ASN A 1 80 ? -9.734 -7.711 -10.133 1 90.62 80 ASN A O 1
ATOM 635 N N . LEU A 1 81 ? -7.637 -7.715 -10.781 1 92.81 81 LEU A N 1
ATOM 636 C CA . LEU A 1 81 ? -7.105 -7.891 -9.438 1 92.81 81 LEU A CA 1
ATOM 637 C C . LEU A 1 81 ? -6.172 -6.746 -9.062 1 92.81 81 LEU A C 1
ATOM 639 O O . LEU A 1 81 ? -4.969 -6.805 -9.328 1 92.81 81 LEU A O 1
ATOM 643 N N . PRO A 1 82 ? -6.727 -5.727 -8.438 1 93.38 82 PRO A N 1
ATOM 644 C CA . PRO A 1 82 ? -5.883 -4.602 -8.031 1 93.38 82 PRO A CA 1
ATOM 645 C C . PRO A 1 82 ? -4.824 -4.992 -7.004 1 93.38 82 PRO A C 1
ATOM 647 O O . PRO A 1 82 ? -5.02 -5.941 -6.242 1 93.38 82 PRO A O 1
ATOM 650 N N . ALA A 1 83 ? -3.76 -4.223 -7.074 1 93.88 83 ALA A N 1
ATOM 651 C CA . ALA A 1 83 ? -2.648 -4.566 -6.191 1 93.88 83 ALA A CA 1
ATOM 652 C C . ALA A 1 83 ? -1.959 -3.312 -5.664 1 93.88 83 ALA A C 1
ATOM 654 O O . ALA A 1 83 ? -1.861 -2.307 -6.371 1 93.88 83 ALA A O 1
ATOM 655 N N . VAL A 1 84 ? -1.549 -3.389 -4.441 1 94.19 84 VAL A N 1
ATOM 656 C CA . VAL A 1 84 ? -0.665 -2.402 -3.828 1 94.19 84 VAL A CA 1
ATOM 657 C C . VAL A 1 84 ? 0.732 -2.994 -3.658 1 94.19 84 VAL A C 1
ATOM 659 O O . VAL A 1 84 ? 0.895 -4.051 -3.041 1 94.19 84 VAL A O 1
ATOM 662 N N . ARG A 1 85 ? 1.705 -2.238 -4.23 1 93.75 85 ARG A N 1
ATOM 663 C CA . ARG A 1 85 ? 3.062 -2.773 -4.227 1 93.75 85 ARG A CA 1
ATOM 664 C C . ARG A 1 85 ? 3.982 -1.923 -3.354 1 93.75 85 ARG A C 1
ATOM 666 O O . ARG A 1 85 ? 3.586 -0.857 -2.879 1 93.75 85 ARG A O 1
ATOM 673 N N . TRP A 1 86 ? 5.129 -2.475 -3.117 1 93.38 86 TRP A N 1
ATOM 674 C CA . TRP A 1 86 ? 6.18 -1.805 -2.355 1 93.38 86 TRP A CA 1
ATOM 675 C C . TRP A 1 86 ? 5.676 -1.399 -0.974 1 93.38 86 TRP A C 1
ATOM 677 O O . TRP A 1 86 ? 5.918 -0.277 -0.524 1 93.38 86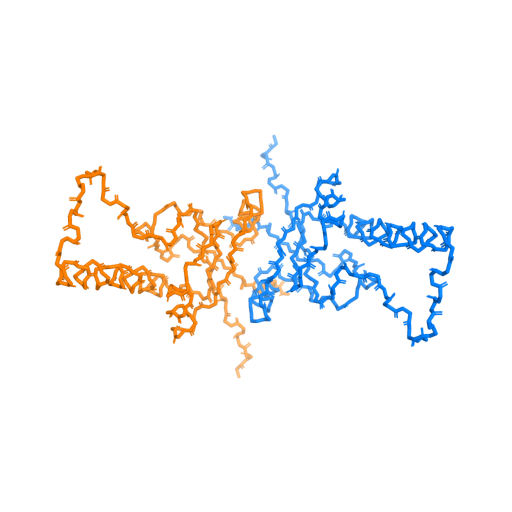 TRP A O 1
ATOM 687 N N . VAL A 1 87 ? 4.965 -2.227 -0.392 1 95.19 87 VAL A N 1
ATOM 688 C CA . VAL A 1 87 ? 4.5 -1.977 0.967 1 95.19 87 VAL A CA 1
ATOM 689 C C . VAL A 1 87 ? 5.562 -2.418 1.969 1 95.19 87 VAL A C 1
ATOM 691 O O . VAL A 1 87 ? 6.102 -3.523 1.865 1 95.19 87 VAL A O 1
ATOM 694 N N . GLY A 1 88 ? 5.875 -1.612 2.896 1 93.81 88 GLY A N 1
ATOM 695 C CA . GLY A 1 88 ? 6.918 -1.91 3.867 1 93.81 88 GLY A CA 1
ATOM 696 C C . GLY A 1 88 ? 6.527 -3.006 4.844 1 93.81 88 GLY A C 1
ATOM 697 O O . GLY A 1 88 ? 5.348 -3.342 4.969 1 93.81 88 GLY A O 1
ATOM 698 N N . GLY A 1 89 ? 7.555 -3.549 5.496 1 93.69 89 GLY A N 1
ATOM 699 C CA . GLY A 1 89 ? 7.336 -4.617 6.457 1 93.69 89 GLY A CA 1
ATOM 700 C C . GLY A 1 89 ? 6.379 -4.23 7.57 1 93.69 89 GLY A C 1
ATOM 701 O O . GLY A 1 89 ? 5.457 -4.984 7.891 1 93.69 89 GLY A O 1
ATOM 702 N N . VAL A 1 90 ? 6.633 -3.131 8.172 1 90.94 90 VAL A N 1
ATOM 703 C CA . VAL A 1 90 ? 5.781 -2.654 9.258 1 90.94 90 VAL A CA 1
ATOM 704 C C . VAL A 1 90 ? 4.348 -2.488 8.758 1 90.94 90 VAL A C 1
ATOM 706 O O . VAL A 1 90 ? 3.398 -2.934 9.406 1 90.94 90 VAL A O 1
ATOM 709 N N . GLU A 1 91 ? 4.16 -1.86 7.629 1 92.62 91 GLU A N 1
ATOM 710 C CA . GLU A 1 91 ? 2.844 -1.638 7.039 1 92.62 91 GLU A CA 1
ATOM 711 C C . GLU A 1 91 ? 2.141 -2.959 6.746 1 92.62 91 GLU A C 1
ATOM 713 O O . GLU A 1 91 ? 0.931 -3.084 6.945 1 92.62 91 GLU A O 1
ATOM 718 N N . ILE A 1 92 ? 2.887 -3.953 6.297 1 94.19 92 ILE A N 1
ATOM 719 C CA . ILE A 1 92 ? 2.359 -5.289 6.031 1 94.19 92 ILE A CA 1
ATOM 720 C C . ILE A 1 92 ? 1.774 -5.879 7.309 1 94.19 92 ILE A C 1
ATOM 722 O O . ILE A 1 92 ? 0.664 -6.414 7.301 1 94.19 92 ILE A O 1
ATOM 726 N N . GLU A 1 93 ? 2.402 -5.773 8.344 1 91.75 93 GLU A N 1
ATOM 727 C CA . GLU A 1 93 ? 1.944 -6.312 9.625 1 91.75 93 GLU A CA 1
ATOM 728 C C . GLU A 1 93 ? 0.685 -5.602 10.102 1 91.75 93 GLU A C 1
ATOM 730 O O . GLU A 1 93 ? -0.242 -6.238 10.609 1 91.75 93 GLU A O 1
ATOM 735 N N . LEU A 1 94 ? 0.652 -4.32 9.922 1 87.5 94 LEU A N 1
ATOM 736 C CA . LEU A 1 94 ? -0.498 -3.533 10.359 1 87.5 94 LEU A CA 1
ATOM 737 C C . LEU A 1 94 ? -1.732 -3.873 9.531 1 87.5 94 LEU A C 1
ATOM 739 O O . LEU A 1 94 ? -2.834 -3.994 10.07 1 87.5 94 LEU A O 1
ATOM 743 N N . LEU A 1 95 ? -1.499 -4.039 8.273 1 91 95 LEU A N 1
ATOM 744 C CA . LEU A 1 95 ? -2.621 -4.387 7.41 1 91 95 LEU A CA 1
ATOM 745 C C . LEU A 1 95 ? -3.113 -5.801 7.695 1 91 95 LEU A C 1
ATOM 747 O O . LEU A 1 95 ? -4.316 -6.07 7.633 1 91 95 LEU A O 1
ATOM 751 N N . ALA A 1 96 ? -2.182 -6.68 7.934 1 90.69 96 ALA A N 1
ATOM 752 C CA . ALA A 1 96 ? -2.566 -8.031 8.32 1 90.69 96 ALA A CA 1
ATOM 753 C C . ALA A 1 96 ? -3.441 -8.023 9.57 1 90.69 96 ALA A C 1
ATOM 755 O O . ALA A 1 96 ? -4.465 -8.703 9.625 1 90.69 96 ALA A O 1
ATOM 756 N N . MET A 1 97 ? -3.088 -7.199 10.43 1 85.56 97 MET A N 1
ATOM 757 C CA . MET A 1 97 ? -3.846 -7.078 11.672 1 85.56 97 MET A CA 1
ATOM 758 C C . MET A 1 97 ? -5.215 -6.465 11.422 1 85.56 97 MET A C 1
ATOM 760 O O . MET A 1 97 ? -6.219 -6.91 11.984 1 85.56 97 MET A O 1
ATOM 764 N N . ALA A 1 98 ? -5.262 -5.52 10.609 1 82.81 98 ALA A N 1
ATOM 765 C CA . ALA A 1 98 ? -6.488 -4.773 10.344 1 82.81 98 ALA A CA 1
ATOM 766 C C . ALA A 1 98 ? -7.496 -5.629 9.578 1 82.81 98 ALA A C 1
ATOM 768 O O . ALA A 1 98 ? -8.703 -5.488 9.766 1 82.81 98 ALA A O 1
ATOM 769 N N . THR A 1 99 ? -7.008 -6.488 8.797 1 85.56 99 THR A N 1
ATOM 770 C CA . THR A 1 99 ? -7.891 -7.203 7.883 1 85.56 99 THR A CA 1
ATOM 771 C C . THR A 1 99 ? -8.109 -8.641 8.352 1 85.56 99 THR A C 1
ATOM 773 O O . THR A 1 99 ? -9.047 -9.305 7.902 1 85.56 99 THR A O 1
ATOM 776 N N . GLY A 1 100 ? -7.086 -9.117 9.188 1 86 100 GLY A N 1
ATOM 777 C CA . GLY A 1 100 ? -7.105 -10.516 9.594 1 86 100 GLY A CA 1
ATOM 778 C C . GLY A 1 100 ? -6.41 -11.43 8.602 1 86 100 GLY A C 1
ATOM 779 O O . GLY A 1 100 ? -6.492 -12.656 8.719 1 86 100 GLY A O 1
ATOM 780 N N . ALA A 1 101 ? -5.797 -10.859 7.641 1 91.62 101 ALA A N 1
ATOM 781 C CA . ALA A 1 101 ? -5.078 -11.656 6.652 1 91.62 101 ALA A CA 1
ATOM 782 C C . ALA A 1 101 ? -3.818 -12.266 7.254 1 91.62 101 ALA A C 1
ATOM 784 O O . ALA A 1 101 ? -3.203 -11.68 8.148 1 91.62 101 ALA A O 1
ATOM 785 N N . ARG A 1 102 ? -3.539 -13.422 6.746 1 94.81 102 ARG A N 1
ATOM 786 C CA . ARG A 1 102 ? -2.227 -13.992 7.043 1 94.81 102 ARG A CA 1
ATOM 787 C C . ARG A 1 102 ? -1.196 -13.562 6.004 1 94.81 102 ARG A C 1
ATOM 789 O O . ARG A 1 102 ? -1.498 -13.492 4.812 1 94.81 102 ARG A O 1
ATOM 796 N N . ILE A 1 103 ? -0.084 -13.266 6.531 1 96.31 103 ILE A N 1
ATOM 797 C CA . ILE A 1 103 ? 1.007 -12.914 5.629 1 96.31 103 ILE A CA 1
ATOM 798 C C . ILE A 1 103 ? 1.549 -14.18 4.961 1 96.31 103 ILE A C 1
ATOM 800 O O . ILE A 1 103 ? 1.921 -15.141 5.641 1 96.31 103 ILE A O 1
ATOM 804 N N . VAL A 1 104 ? 1.624 -14.156 3.699 1 96.12 104 VAL A N 1
ATOM 805 C CA . VAL A 1 104 ? 1.987 -15.336 2.932 1 96.12 104 VAL A CA 1
ATOM 806 C C . VAL A 1 104 ? 3.328 -15.117 2.236 1 96.12 104 VAL A C 1
ATOM 808 O O . VAL A 1 104 ? 3.465 -14.203 1.421 1 96.12 104 VAL A O 1
ATOM 811 N N . PRO A 1 105 ? 4.352 -15.906 2.439 1 94.38 105 PRO A N 1
ATOM 812 C CA . PRO A 1 105 ? 5.68 -15.695 1.861 1 94.38 105 PRO A CA 1
ATOM 813 C C . PRO A 1 105 ? 5.844 -16.359 0.497 1 94.38 105 PRO A C 1
ATOM 815 O O . PRO A 1 105 ? 6.844 -16.141 -0.187 1 94.38 105 PRO A O 1
ATOM 818 N N . ARG A 1 106 ? 4.871 -17.312 0.133 1 89.94 106 ARG A N 1
ATOM 819 C CA . ARG A 1 106 ? 4.883 -17.953 -1.176 1 89.94 106 ARG A CA 1
ATOM 820 C C . ARG A 1 106 ? 3.482 -18 -1.778 1 89.94 106 ARG A C 1
ATOM 822 O O . ARG A 1 106 ? 2.512 -18.312 -1.082 1 89.94 106 ARG A O 1
ATOM 829 N N . PHE A 1 107 ? 3.408 -17.812 -3.023 1 87.94 107 PHE A N 1
ATOM 830 C CA . PHE A 1 107 ? 2.123 -17.781 -3.711 1 87.94 107 PHE A CA 1
ATOM 831 C C . PHE A 1 107 ? 1.388 -19.109 -3.555 1 87.94 107 PHE A C 1
ATOM 833 O O . PHE A 1 107 ? 0.163 -19.125 -3.414 1 87.94 107 PHE A O 1
ATOM 840 N N . SER A 1 108 ? 2.229 -20.172 -3.607 1 88.06 108 SER A N 1
ATOM 841 C CA . SER A 1 108 ? 1.632 -21.516 -3.562 1 88.06 108 SER A CA 1
ATOM 842 C C . SER A 1 108 ? 0.909 -21.75 -2.242 1 88.06 108 SER A C 1
ATOM 844 O O . SER A 1 108 ? 0.093 -22.672 -2.131 1 88.06 108 SER A O 1
ATOM 846 N N . GLU A 1 109 ? 1.181 -20.922 -1.237 1 93.12 109 GLU A N 1
ATOM 847 C CA . GLU A 1 109 ? 0.571 -21.094 0.08 1 93.12 109 GLU A CA 1
ATOM 848 C C . GLU A 1 109 ? -0.712 -20.266 0.197 1 93.12 109 GLU A C 1
ATOM 850 O O . GLU A 1 109 ? -1.425 -20.375 1.199 1 93.12 109 GLU A O 1
ATOM 855 N N . LEU A 1 110 ? -0.96 -19.484 -0.765 1 94.56 110 LEU A N 1
ATOM 856 C CA . LEU A 1 110 ? -2.148 -18.641 -0.706 1 94.56 110 LEU A CA 1
ATOM 857 C C . LEU A 1 110 ? -3.418 -19.469 -0.819 1 94.56 110 LEU A C 1
ATOM 859 O O . LEU A 1 110 ? -3.527 -20.328 -1.703 1 94.56 110 LEU A O 1
ATOM 863 N N . SER A 1 111 ? -4.336 -19.344 0.107 1 96.25 111 SER A N 1
ATOM 864 C CA . SER A 1 111 ? -5.629 -20.016 0.162 1 96.25 111 SER A CA 1
ATOM 865 C C . SER A 1 111 ? -6.699 -19.109 0.762 1 96.25 111 SER A C 1
ATOM 867 O O . SER A 1 111 ? -6.383 -18.094 1.379 1 96.25 111 SER A O 1
ATOM 869 N N . PRO A 1 112 ? -7.977 -19.469 0.56 1 95.5 112 PRO A N 1
ATOM 870 C CA . PRO A 1 112 ? -9.07 -18.609 1.027 1 95.5 112 PRO A CA 1
ATOM 871 C C . PRO A 1 112 ? -8.984 -18.312 2.521 1 95.5 112 PRO A C 1
ATOM 873 O O . PRO A 1 112 ? -9.328 -17.203 2.953 1 95.5 112 PRO A O 1
ATOM 876 N N . ASP A 1 113 ? -8.516 -19.266 3.305 1 95.19 113 ASP A N 1
ATOM 877 C CA . ASP A 1 113 ? -8.5 -19.109 4.758 1 95.19 113 ASP A CA 1
ATOM 878 C C . ASP A 1 113 ? -7.391 -18.156 5.191 1 95.19 113 ASP A C 1
ATOM 880 O O . ASP A 1 113 ? -7.359 -17.719 6.344 1 95.19 113 ASP A O 1
ATOM 884 N N . LYS A 1 114 ? -6.531 -17.781 4.332 1 95.5 114 LYS A N 1
ATOM 885 C CA . LYS A 1 114 ? -5.43 -16.891 4.66 1 95.5 114 LYS A CA 1
ATOM 886 C C . LYS A 1 114 ? -5.75 -15.453 4.258 1 95.5 114 LYS A C 1
ATOM 888 O O . LYS A 1 114 ? -4.988 -14.531 4.559 1 95.5 114 LYS A O 1
ATOM 893 N N . LEU A 1 115 ? -6.84 -15.312 3.641 1 94.44 115 LEU A N 1
ATOM 894 C CA . LEU A 1 115 ? -7.219 -13.984 3.176 1 94.44 115 LEU A CA 1
ATOM 895 C C . LEU A 1 115 ? -7.832 -13.172 4.309 1 94.44 115 LEU A C 1
ATOM 897 O O . LEU A 1 115 ? -8.523 -13.719 5.172 1 94.44 115 LEU A O 1
ATOM 901 N N . GLY A 1 116 ? -7.488 -11.945 4.242 1 89.56 116 GLY A N 1
ATOM 902 C CA . GLY A 1 116 ? -8.172 -11.008 5.121 1 89.56 116 GLY A CA 1
ATOM 903 C C . GLY A 1 116 ? -9.477 -10.492 4.543 1 89.56 116 GLY A C 1
ATOM 904 O O . GLY A 1 116 ? -9.82 -10.797 3.398 1 89.56 116 GLY A O 1
ATOM 905 N N . THR A 1 117 ? -10.328 -9.891 5.441 1 82.38 117 THR A N 1
ATOM 906 C CA . THR A 1 117 ? -11.594 -9.32 4.988 1 82.38 117 THR A CA 1
ATOM 907 C C . THR A 1 117 ? -11.648 -7.824 5.285 1 82.38 117 THR A C 1
ATOM 909 O O . THR A 1 117 ? -11.148 -7.371 6.32 1 82.38 117 THR A O 1
ATOM 912 N N . ALA A 1 118 ? -12.016 -7.086 4.379 1 65.19 118 ALA A N 1
ATOM 913 C CA . ALA A 1 118 ? -12.305 -5.668 4.547 1 65.19 118 ALA A CA 1
ATOM 914 C C . ALA A 1 118 ? -13.773 -5.449 4.91 1 65.19 118 ALA A C 1
ATOM 916 O O . ALA A 1 118 ? -14.664 -5.707 4.098 1 65.19 118 ALA A O 1
ATOM 917 N N . GLY A 1 119 ? -14.57 -6.117 5.719 1 54.88 119 GLY A N 1
ATOM 918 C CA . GLY A 1 119 ? -16.016 -6.047 5.887 1 54.88 119 GLY A CA 1
ATOM 919 C C . GLY A 1 119 ? -16.438 -5.008 6.902 1 54.88 119 GLY A C 1
ATOM 920 O O . GLY A 1 119 ? -15.602 -4.379 7.551 1 54.88 119 GLY A O 1
ATOM 921 N N . SER A 1 120 ? -17.859 -5.031 7.184 1 46.38 120 SER A N 1
ATOM 922 C CA . SER A 1 120 ? -18.938 -4.164 7.613 1 46.38 120 SER A CA 1
ATOM 923 C C . SER A 1 120 ? -18.828 -3.828 9.102 1 46.38 120 SER A C 1
ATOM 925 O O . SER A 1 120 ? -18.5 -4.695 9.914 1 46.38 120 SER A O 1
ATOM 927 N N . VAL A 1 121 ? -18.281 -2.697 9.367 1 38.38 121 VAL A N 1
ATOM 928 C CA . VAL A 1 121 ? -18.641 -2.242 10.711 1 38.38 121 VAL A CA 1
ATOM 929 C C . VAL A 1 121 ? -20.109 -2.551 10.977 1 38.38 121 VAL A C 1
ATOM 931 O O . VAL A 1 121 ? -20.969 -2.271 10.133 1 38.38 121 VAL A O 1
ATOM 934 N N . LYS A 1 122 ? -20.438 -3.713 11.578 1 34.03 122 LYS A N 1
ATOM 935 C CA . LYS A 1 122 ? -21.781 -3.84 12.133 1 34.03 122 LYS A CA 1
ATOM 936 C C . LYS A 1 122 ? -22.219 -2.541 12.797 1 34.03 122 LYS A C 1
ATOM 938 O O . LYS A 1 122 ? -21.5 -1.973 13.617 1 34.03 122 LYS A O 1
ATOM 943 N N . GLU A 1 123 ? -22.938 -1.722 11.977 1 29.25 123 GLU A N 1
ATOM 944 C CA . GLU A 1 123 ? -23.812 -0.916 12.82 1 29.25 123 GLU A CA 1
ATOM 945 C C . GLU A 1 123 ? -24.656 -1.797 13.734 1 29.25 123 GLU A C 1
ATOM 947 O O . GLU A 1 123 ? -25.094 -2.875 13.336 1 29.25 123 GLU A O 1
ATOM 952 N N . MET B 1 1 ? -2.041 -10.039 31.438 1 27.41 1 MET B N 1
ATOM 953 C CA . MET B 1 1 ? -3.049 -9.328 30.656 1 27.41 1 MET B CA 1
ATOM 954 C C . MET B 1 1 ? -2.891 -9.609 29.172 1 27.41 1 MET B C 1
ATOM 956 O O . MET B 1 1 ? -1.769 -9.719 28.672 1 27.41 1 MET B O 1
ATOM 960 N N . PRO B 1 2 ? -3.727 -10.375 28.438 1 33.56 2 PRO B N 1
ATOM 961 C CA . PRO B 1 2 ? -3.484 -10.812 27.062 1 33.56 2 PRO B CA 1
ATOM 962 C C . PRO B 1 2 ? -2.945 -9.695 26.172 1 33.56 2 PRO B C 1
ATOM 964 O O . PRO B 1 2 ? -3.227 -8.516 26.406 1 33.56 2 PRO B O 1
ATOM 967 N N . LYS B 1 3 ? -1.84 -9.797 25.719 1 36.97 3 LYS B N 1
ATOM 968 C CA . LYS B 1 3 ? -1.222 -8.75 24.906 1 36.97 3 LYS B CA 1
ATOM 969 C C . LYS B 1 3 ? -2.23 -8.125 23.953 1 36.97 3 LYS B C 1
ATOM 971 O O . LYS B 1 3 ? -2.793 -8.812 23.094 1 36.97 3 LYS B O 1
ATOM 976 N N . GLU B 1 4 ? -3.133 -7.344 24.438 1 41.31 4 GLU B N 1
ATOM 977 C CA . GLU B 1 4 ? -4.211 -6.684 23.719 1 41.31 4 GLU B CA 1
ATOM 978 C C . GLU B 1 4 ? -3.705 -6.105 22.391 1 41.31 4 GLU B C 1
ATOM 980 O O . GLU B 1 4 ? -2.744 -5.332 22.375 1 41.31 4 GLU B O 1
ATOM 985 N N . LEU B 1 5 ? -3.537 -6.875 21.453 1 48.72 5 LEU B N 1
ATOM 986 C CA . LEU B 1 5 ? -3.197 -6.383 20.125 1 48.72 5 LEU B CA 1
ATOM 987 C C . LEU B 1 5 ? -3.914 -5.07 19.828 1 48.72 5 LEU B C 1
ATOM 989 O O . LEU B 1 5 ? -5.145 -5.016 19.844 1 48.72 5 LEU B O 1
ATOM 993 N N . LYS B 1 6 ? -3.451 -4.043 20.391 1 57.53 6 LYS B N 1
ATOM 994 C CA . LYS B 1 6 ? -4.016 -2.713 20.188 1 57.53 6 LYS B CA 1
ATOM 995 C C . LYS B 1 6 ? -4.336 -2.471 18.719 1 57.53 6 LYS B C 1
ATOM 997 O O . LYS B 1 6 ? -3.521 -2.777 17.844 1 57.53 6 LYS B O 1
ATOM 1002 N N . ASP B 1 7 ? -5.648 -2.215 18.375 1 76.25 7 ASP B N 1
ATOM 1003 C CA . ASP B 1 7 ? -6.219 -1.873 17.078 1 76.25 7 ASP B CA 1
ATOM 1004 C C . ASP B 1 7 ? -5.48 -0.696 16.438 1 76.25 7 ASP B C 1
ATOM 1006 O O . ASP B 1 7 ? -5.195 0.298 17.109 1 76.25 7 ASP B O 1
ATOM 1010 N N . VAL B 1 8 ? -4.77 -0.961 15.43 1 81 8 VAL B N 1
ATOM 1011 C CA . VAL B 1 8 ? -4.125 0.133 14.711 1 81 8 VAL B CA 1
ATOM 1012 C C . VAL B 1 8 ? -5.16 0.896 13.891 1 81 8 VAL B C 1
ATOM 1014 O O . VAL B 1 8 ? -6.016 0.291 13.242 1 81 8 VAL B O 1
ATOM 1017 N N . LYS B 1 9 ? -5.094 2.258 14.117 1 91.88 9 LYS B N 1
ATOM 1018 C CA . LYS B 1 9 ? -5.973 3.127 13.336 1 91.88 9 LYS B CA 1
ATOM 1019 C C . LYS B 1 9 ? -5.328 3.512 12.008 1 91.88 9 LYS B C 1
ATOM 1021 O O . LYS B 1 9 ? -4.125 3.768 11.945 1 91.88 9 LYS B O 1
ATOM 1026 N N . ILE B 1 10 ? -6.16 3.514 10.992 1 93.06 10 ILE B N 1
ATOM 1027 C CA . ILE B 1 10 ? -5.641 3.713 9.641 1 93.06 10 ILE B CA 1
ATOM 1028 C C . ILE B 1 10 ? -6.27 4.961 9.023 1 93.06 10 ILE B C 1
ATOM 1030 O O . ILE B 1 10 ? -7.492 5.102 9.008 1 93.06 10 ILE B O 1
ATOM 1034 N N . ALA B 1 11 ? -5.445 5.848 8.594 1 95.62 11 ALA B N 1
ATOM 1035 C CA . ALA B 1 11 ? -5.891 7.004 7.824 1 95.62 11 ALA B CA 1
ATOM 1036 C C . ALA B 1 11 ? -5.777 6.742 6.324 1 95.62 11 ALA B C 1
ATOM 1038 O O . ALA B 1 11 ? -4.77 6.203 5.859 1 95.62 11 ALA B O 1
ATOM 1039 N N . ILE B 1 12 ? -6.773 7.098 5.613 1 96.25 12 ILE B N 1
ATOM 1040 C CA . ILE B 1 12 ? -6.746 6.984 4.16 1 96.25 12 ILE B CA 1
ATOM 1041 C C . ILE B 1 12 ? -6.891 8.367 3.529 1 96.25 12 ILE B C 1
ATOM 1043 O O . ILE B 1 12 ? -7.918 9.031 3.699 1 96.25 12 ILE B O 1
ATOM 1047 N N . LEU B 1 13 ? -5.852 8.719 2.715 1 95.69 13 LEU B N 1
ATOM 1048 C CA . LEU B 1 13 ? -5.762 10.07 2.162 1 95.69 13 LEU B CA 1
ATOM 1049 C C . LEU B 1 13 ? -5.742 10.031 0.638 1 95.69 13 LEU B C 1
ATOM 1051 O O . LEU B 1 13 ? -5.102 9.164 0.041 1 95.69 13 LEU B O 1
ATOM 1055 N N . THR B 1 14 ? -6.406 11.016 -0.004 1 95.56 14 THR B N 1
ATOM 1056 C CA . THR B 1 14 ? -6.34 11.133 -1.456 1 95.56 14 THR B CA 1
ATOM 1057 C C . THR B 1 14 ? -5.793 12.5 -1.862 1 95.56 14 THR B C 1
ATOM 1059 O O . THR B 1 14 ? -5.922 12.906 -3.02 1 95.56 14 THR B O 1
ATOM 1062 N N . CYS B 1 15 ? -5.227 13.203 -1.006 1 88.94 15 CYS B N 1
ATOM 1063 C CA . CYS B 1 15 ? -4.547 14.461 -1.315 1 88.94 15 CYS B CA 1
ATOM 1064 C C . CYS B 1 15 ? -3.035 14.273 -1.315 1 88.94 15 CYS B C 1
ATOM 1066 O O . CYS B 1 15 ? -2.502 13.484 -0.538 1 88.94 15 CYS B O 1
ATOM 1068 N N . PRO B 1 16 ? -2.354 15.008 -2.209 1 82.69 16 PRO B N 1
ATOM 1069 C CA . PRO B 1 16 ? -0.892 14.906 -2.232 1 82.69 16 PRO B CA 1
ATOM 1070 C C . PRO B 1 16 ? -0.238 15.547 -1.01 1 82.69 16 PRO B C 1
ATOM 1072 O O . PRO B 1 16 ? -0.827 16.438 -0.383 1 82.69 16 PRO B O 1
ATOM 1075 N N . PHE B 1 17 ? 0.854 14.906 -0.682 1 78.38 17 PHE B N 1
ATOM 1076 C CA . PHE B 1 17 ? 1.691 15.523 0.34 1 78.38 17 PHE B CA 1
ATOM 1077 C C . PHE B 1 17 ? 2.586 16.594 -0.27 1 78.38 17 PHE B C 1
ATOM 1079 O O . PHE B 1 17 ? 3.807 16.438 -0.326 1 78.38 17 PHE B O 1
ATOM 1086 N N . GLU B 1 18 ? 2.025 17.562 -0.867 1 76.94 18 GLU B N 1
ATOM 1087 C CA . GLU B 1 18 ? 2.742 18.672 -1.498 1 76.94 18 GLU B CA 1
ATOM 1088 C C . GLU B 1 18 ? 2.193 20.016 -1.039 1 76.94 18 GLU B C 1
ATOM 1090 O O . GLU B 1 18 ? 0.988 20.156 -0.825 1 76.94 18 GLU B O 1
ATOM 1095 N N . PRO B 1 19 ? 3.154 20.953 -0.816 1 72.06 19 PRO B N 1
ATOM 1096 C CA . PRO B 1 19 ? 2.705 22.312 -0.485 1 72.06 19 PRO B CA 1
ATOM 1097 C C . PRO B 1 19 ? 1.89 22.953 -1.604 1 72.06 19 PRO B C 1
ATOM 1099 O O . PRO B 1 19 ? 2.094 22.641 -2.779 1 72.06 19 PRO B O 1
ATOM 1102 N N . PRO B 1 20 ? 0.74 23.547 -1.209 1 65.06 20 PRO B N 1
ATOM 1103 C CA . PRO B 1 20 ? -0.012 24.266 -2.238 1 65.06 20 PRO B CA 1
ATOM 1104 C C . PRO B 1 20 ? 0.869 25.203 -3.072 1 65.06 20 PRO B C 1
ATOM 1106 O O . PRO B 1 20 ? 1.802 25.812 -2.545 1 65.06 20 PRO B O 1
ATOM 1109 N N . LYS B 1 21 ? 0.981 24.75 -4.492 1 61.12 21 LYS B N 1
ATOM 1110 C CA . LYS B 1 21 ? 1.755 25.656 -5.34 1 61.12 21 LYS B CA 1
ATOM 1111 C C . LYS B 1 21 ? 1.094 27.016 -5.426 1 61.12 21 LYS B C 1
ATOM 1113 O O . LYS B 1 21 ? -0.127 27.125 -5.574 1 61.12 21 LYS B O 1
ATOM 1118 N N . PRO B 1 22 ? 1.834 28.031 -5.098 1 57.81 22 PRO B N 1
ATOM 1119 C CA . PRO B 1 22 ? 1.284 29.375 -5.238 1 57.81 22 PRO B CA 1
ATOM 1120 C C . PRO B 1 22 ? 0.715 29.656 -6.629 1 57.81 22 PRO B C 1
ATOM 1122 O O . PRO B 1 22 ? 1.232 29.125 -7.621 1 57.81 22 PRO B O 1
ATOM 1125 N N . LYS B 1 23 ? -0.651 29.781 -6.852 1 55 23 LYS B N 1
ATOM 1126 C CA . LYS B 1 23 ? -1.28 30.125 -8.117 1 55 23 LYS B CA 1
ATOM 1127 C C . LYS B 1 23 ? -0.455 31.172 -8.867 1 55 23 LYS B C 1
ATOM 1129 O O . LYS B 1 23 ? -0.662 31.391 -10.062 1 55 23 LYS B O 1
ATOM 1134 N N . THR B 1 24 ? -0.136 32.25 -8.383 1 47.44 24 THR B N 1
ATOM 1135 C CA . THR B 1 24 ? 0.472 33.344 -9.125 1 47.44 24 THR B CA 1
ATOM 1136 C C . THR B 1 24 ? 1.838 32.938 -9.664 1 47.44 24 THR B C 1
ATOM 1138 O O . THR B 1 24 ? 2.727 32.562 -8.906 1 47.44 24 THR B O 1
ATOM 1141 N N . LYS B 1 25 ? 1.858 32.469 -10.938 1 46.44 25 LYS B N 1
ATOM 1142 C CA . LYS B 1 25 ? 3.062 32.312 -11.742 1 46.44 25 LYS B CA 1
ATOM 1143 C C . LYS B 1 25 ? 4.035 33.469 -11.508 1 46.44 25 LYS B C 1
ATOM 1145 O O . LYS B 1 25 ? 4.957 33.688 -12.297 1 46.44 25 LYS B O 1
ATOM 1150 N N . HIS B 1 26 ? 3.543 34.469 -10.789 1 43.84 26 HIS B N 1
ATOM 1151 C CA . HIS B 1 26 ? 4.574 35.469 -10.891 1 43.84 26 HIS B CA 1
ATOM 1152 C C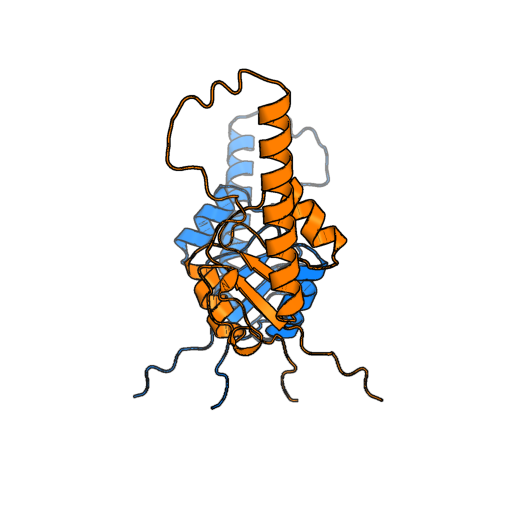 . HIS B 1 26 ? 5.961 34.906 -10.656 1 43.84 26 HIS B C 1
ATOM 1154 O O . HIS B 1 26 ? 6.148 34.062 -9.758 1 43.84 26 HIS B O 1
ATOM 1160 N N . LYS B 1 27 ? 6.777 34.812 -11.742 1 45.16 27 LYS B N 1
ATOM 1161 C CA . LYS B 1 27 ? 8.227 34.688 -11.695 1 45.16 27 LYS B CA 1
ATOM 1162 C C . LYS B 1 27 ? 8.773 35.125 -10.336 1 45.16 27 LYS B C 1
ATOM 1164 O O . LYS B 1 27 ? 8.859 36.312 -10.047 1 45.16 27 LYS B O 1
ATOM 1169 N N . VAL B 1 28 ? 8.102 34.438 -9.375 1 47 28 VAL B N 1
ATOM 1170 C CA . VAL B 1 28 ? 8.969 34.781 -8.25 1 47 28 VAL B CA 1
ATOM 1171 C C . VAL B 1 28 ? 10.414 34.875 -8.727 1 47 28 VAL B C 1
ATOM 1173 O O . VAL B 1 28 ? 11.016 33.906 -9.141 1 47 28 VAL B O 1
ATOM 1176 N N . ASP B 1 29 ? 10.734 35.781 -9.461 1 49.69 29 ASP B N 1
ATOM 1177 C CA . ASP B 1 29 ? 12.164 36.094 -9.516 1 49.69 29 ASP B CA 1
ATOM 1178 C C . ASP B 1 29 ? 12.867 35.625 -8.242 1 49.69 29 ASP B C 1
ATOM 1180 O O . ASP B 1 29 ? 12.773 36.312 -7.203 1 49.69 29 ASP B O 1
ATOM 1184 N N . ILE B 1 30 ? 12.68 34.281 -7.91 1 56.56 30 ILE B N 1
ATOM 1185 C CA . ILE B 1 30 ? 13.633 33.781 -6.93 1 56.56 30 ILE B CA 1
ATOM 1186 C C . ILE B 1 30 ? 14.961 34.531 -7.066 1 56.56 30 ILE B C 1
ATOM 1188 O O . ILE B 1 30 ? 15.867 34.062 -7.766 1 56.56 30 ILE B O 1
ATOM 1192 N N . ASP B 1 31 ? 14.766 35.781 -7.328 1 60.38 31 ASP B N 1
ATOM 1193 C CA . ASP B 1 31 ? 15.938 36.625 -7.613 1 60.38 31 ASP B CA 1
ATOM 1194 C C . ASP B 1 31 ? 16.891 36.656 -6.422 1 60.38 31 ASP B C 1
ATOM 1196 O O . ASP B 1 31 ? 18 37.188 -6.523 1 60.38 31 ASP B O 1
ATOM 1200 N N . SER B 1 32 ? 16.328 36.25 -5.086 1 69.69 32 SER B N 1
ATOM 1201 C CA . SER B 1 32 ? 17.359 36.312 -4.051 1 69.69 32 SER B CA 1
ATOM 1202 C C . SER B 1 32 ? 17.406 35 -3.254 1 69.69 32 SER B C 1
ATOM 1204 O O . SER B 1 32 ? 16.438 34.25 -3.242 1 69.69 32 SER B O 1
ATOM 1206 N N . ALA B 1 33 ? 18.516 34.5 -2.912 1 75.25 33 ALA B N 1
ATOM 1207 C CA . ALA B 1 33 ? 18.812 33.375 -2.035 1 75.25 33 ALA B CA 1
ATOM 1208 C C . ALA B 1 33 ? 17.891 33.344 -0.821 1 75.25 33 ALA B C 1
ATOM 1210 O O . ALA B 1 33 ? 17.469 32.281 -0.373 1 75.25 33 ALA B O 1
ATOM 1211 N N . GLU B 1 34 ? 17.484 34.531 -0.51 1 77.81 34 GLU B N 1
ATOM 1212 C CA . GLU B 1 34 ? 16.641 34.688 0.673 1 77.81 34 GLU B CA 1
ATOM 1213 C C . GLU B 1 34 ? 1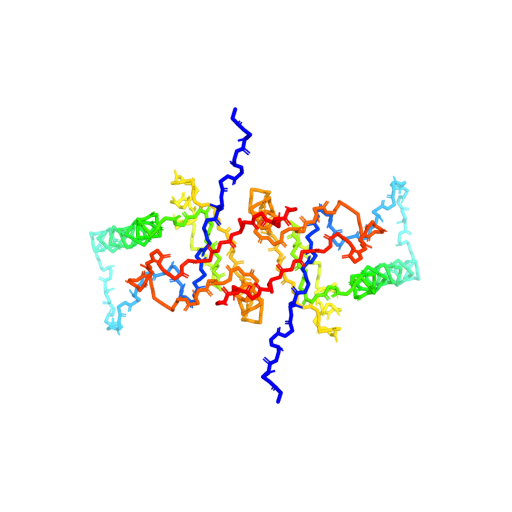5.211 34.188 0.398 1 77.81 34 GLU B C 1
ATOM 1215 O O . GLU B 1 34 ? 14.602 33.531 1.235 1 77.81 34 GLU B O 1
ATOM 1220 N N . LYS B 1 35 ? 14.672 34.562 -0.694 1 76.38 35 LYS B N 1
ATOM 1221 C CA . LYS B 1 35 ? 13.32 34.156 -1.052 1 76.38 35 LYS B CA 1
ATOM 1222 C C . LYS B 1 35 ? 13.219 32.656 -1.233 1 76.38 35 LYS B C 1
ATOM 1224 O O . LYS B 1 35 ? 12.234 32.031 -0.831 1 76.38 35 LYS B O 1
ATOM 1229 N N . TYR B 1 36 ? 14.344 32.125 -1.737 1 79.12 36 TYR B N 1
ATOM 1230 C CA . TYR B 1 36 ? 14.406 30.688 -1.92 1 79.12 36 TYR B CA 1
ATOM 1231 C C . TYR B 1 36 ? 14.406 29.953 -0.576 1 79.12 36 TYR B C 1
ATOM 1233 O O . TYR B 1 36 ? 13.68 28.984 -0.393 1 79.12 36 TYR B O 1
ATOM 1241 N N . GLU B 1 37 ? 15.156 30.484 0.231 1 82.62 37 GLU B N 1
ATOM 1242 C CA . GLU B 1 37 ? 15.234 29.891 1.562 1 82.62 37 GLU B CA 1
ATOM 1243 C C . GLU B 1 37 ? 13.898 29.984 2.293 1 82.62 37 GLU B C 1
ATOM 1245 O O . GLU B 1 37 ? 13.5 29.062 2.994 1 82.62 37 GLU B O 1
ATOM 1250 N N . ALA B 1 38 ? 13.234 31.078 2.125 1 82.25 38 ALA B N 1
ATOM 1251 C CA . ALA B 1 38 ? 11.93 31.266 2.76 1 82.25 38 ALA B CA 1
ATOM 1252 C C . ALA B 1 38 ? 10.898 30.281 2.219 1 82.25 38 ALA B C 1
ATOM 1254 O O . ALA B 1 38 ? 10.109 29.719 2.98 1 82.25 38 ALA B O 1
ATOM 1255 N N . LEU B 1 39 ? 10.984 30.094 0.961 1 80 39 LEU B N 1
ATOM 1256 C CA . LEU B 1 39 ? 10.078 29.141 0.33 1 80 39 LEU B CA 1
ATOM 1257 C C . LEU B 1 39 ? 10.344 27.719 0.832 1 80 39 LEU B C 1
ATOM 1259 O O . LEU B 1 39 ? 9.406 26.984 1.117 1 80 39 LEU B O 1
ATOM 1263 N N . ARG B 1 40 ? 11.523 27.406 0.966 1 80.19 40 ARG B N 1
ATOM 1264 C CA . ARG B 1 40 ? 11.914 26.094 1.455 1 80.19 40 ARG B CA 1
ATOM 1265 C C . ARG B 1 40 ? 11.43 25.859 2.883 1 80.19 40 ARG B C 1
ATOM 1267 O O . ARG B 1 40 ? 10.953 24.781 3.219 1 80.19 40 ARG B O 1
ATOM 1274 N N . GLN B 1 41 ? 11.594 26.859 3.619 1 84.12 41 GLN B N 1
ATOM 1275 C CA . GLN B 1 41 ? 11.156 26.766 5.008 1 84.12 41 GLN B CA 1
ATOM 1276 C C . GLN B 1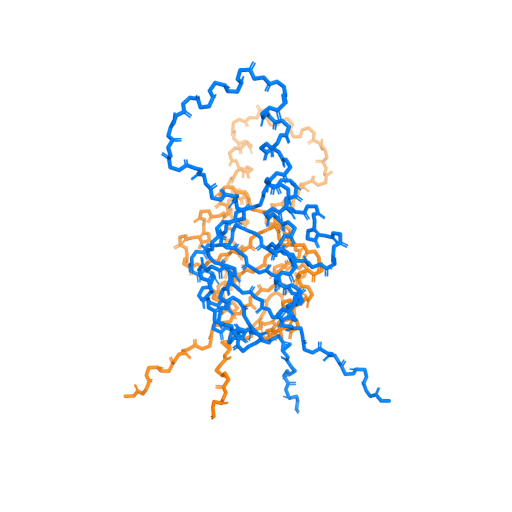 41 ? 9.641 26.625 5.105 1 84.12 41 GLN B C 1
ATOM 1278 O O . GLN B 1 41 ? 9.141 25.859 5.938 1 84.12 41 GLN B O 1
ATOM 1283 N N . GLN B 1 42 ? 8.992 27.328 4.305 1 82.75 42 GLN B N 1
ATOM 1284 C CA . GLN B 1 42 ? 7.539 27.234 4.277 1 82.75 42 GLN B CA 1
ATOM 1285 C C . GLN B 1 42 ? 7.086 25.844 3.848 1 82.75 42 GLN B C 1
ATOM 1287 O O . GLN B 1 42 ? 6.145 25.281 4.414 1 82.75 42 GLN B O 1
ATOM 1292 N N . GLU B 1 43 ? 7.707 25.25 2.922 1 80.75 43 GLU B N 1
ATOM 1293 C CA . GLU B 1 43 ? 7.398 23.906 2.461 1 80.75 43 GLU B CA 1
ATOM 1294 C C . GLU B 1 43 ? 7.652 22.875 3.559 1 80.75 43 GLU B C 1
ATOM 1296 O O . GLU B 1 43 ? 6.836 21.984 3.779 1 80.75 43 GLU B O 1
ATOM 1301 N N . ALA B 1 44 ? 8.688 23.109 4.207 1 82.69 44 ALA B N 1
ATOM 1302 C CA . ALA B 1 44 ? 9.039 22.203 5.297 1 82.69 44 ALA B CA 1
ATOM 1303 C C . ALA B 1 44 ? 8 22.266 6.414 1 82.69 44 ALA B C 1
ATOM 1305 O O . ALA B 1 44 ? 7.621 21.25 6.977 1 82.69 44 ALA B O 1
ATOM 1306 N N . GLN B 1 45 ? 7.582 23.469 6.672 1 87.69 45 GLN B N 1
ATOM 1307 C CA . GLN B 1 45 ? 6.59 23.656 7.723 1 87.69 45 GLN B CA 1
ATOM 1308 C C . GLN B 1 45 ? 5.254 23.031 7.336 1 87.69 45 GLN B C 1
ATOM 1310 O O . GLN B 1 45 ? 4.559 22.469 8.188 1 87.69 45 GLN B O 1
ATOM 1315 N N . TYR B 1 46 ? 4.957 23.172 6.098 1 84.25 46 TYR B N 1
ATOM 1316 C CA . TYR B 1 46 ? 3.723 22.562 5.602 1 84.25 46 TYR B CA 1
ATOM 1317 C C . TYR B 1 46 ? 3.715 21.062 5.84 1 84.25 46 TYR B C 1
ATOM 1319 O O . TYR B 1 46 ? 2.729 20.516 6.336 1 84.25 46 TYR B O 1
ATOM 1327 N N . PHE B 1 47 ? 4.789 20.422 5.559 1 86 47 PHE B N 1
ATOM 1328 C CA . PHE B 1 47 ? 4.906 18.984 5.746 1 86 47 PHE B CA 1
ATOM 1329 C C . PHE B 1 47 ? 4.84 18.625 7.227 1 86 47 PHE B C 1
ATOM 1331 O O . PHE B 1 47 ? 4.191 17.641 7.602 1 86 47 PHE B O 1
ATOM 1338 N N . THR B 1 48 ? 5.496 19.391 7.957 1 89.19 48 THR B N 1
ATOM 1339 C CA . THR B 1 48 ? 5.492 19.172 9.398 1 89.19 48 THR B CA 1
ATOM 1340 C C . THR B 1 48 ? 4.074 19.266 9.953 1 89.19 48 THR B C 1
ATOM 1342 O O . THR B 1 48 ? 3.668 18.422 10.773 1 89.19 48 THR B O 1
ATOM 1345 N N . ASP B 1 49 ? 3.393 20.219 9.484 1 89.5 49 ASP B N 1
ATOM 1346 C CA . ASP B 1 49 ? 2.016 20.406 9.93 1 89.5 49 ASP B CA 1
ATOM 1347 C C . ASP B 1 49 ? 1.128 19.25 9.484 1 89.5 49 ASP B C 1
ATOM 1349 O O . ASP B 1 49 ? 0.279 18.781 10.25 1 89.5 49 ASP B O 1
ATOM 1353 N N . MET B 1 50 ? 1.334 18.828 8.312 1 87.81 50 MET B N 1
ATOM 1354 C CA . MET B 1 50 ? 0.544 17.719 7.777 1 87.81 50 MET B CA 1
ATOM 1355 C C . MET B 1 50 ? 0.769 16.453 8.586 1 87.81 50 MET B C 1
ATOM 1357 O O . M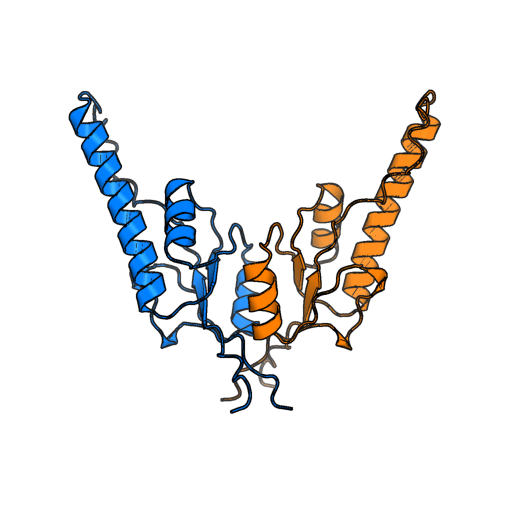ET B 1 50 ? -0.189 15.773 8.969 1 87.81 50 MET B O 1
ATOM 1361 N N . VAL B 1 51 ? 1.973 16.156 8.844 1 89.69 51 VAL B N 1
ATOM 1362 C CA . VAL B 1 51 ? 2.322 14.953 9.594 1 89.69 51 VAL B CA 1
ATOM 1363 C C . VAL B 1 51 ? 1.786 15.062 11.023 1 89.69 51 VAL B C 1
ATOM 1365 O O . VAL B 1 51 ? 1.28 14.078 11.578 1 89.69 51 VAL B O 1
ATOM 1368 N N . ALA B 1 52 ? 1.901 16.25 11.578 1 90.56 52 ALA B N 1
ATOM 1369 C CA . ALA B 1 52 ? 1.384 16.484 12.93 1 90.56 52 ALA B CA 1
ATOM 1370 C C . ALA B 1 52 ? -0.121 16.25 12.984 1 90.56 52 ALA B C 1
ATOM 1372 O O . ALA B 1 52 ? -0.63 15.695 13.961 1 90.56 52 ALA B O 1
ATOM 1373 N N . GLN B 1 53 ? -0.787 16.641 11.984 1 92.06 53 GLN B N 1
ATOM 1374 C CA . GLN B 1 53 ? -2.229 16.438 11.914 1 92.06 53 GLN B CA 1
ATOM 1375 C C . GLN B 1 53 ? -2.562 14.945 11.836 1 92.06 53 GLN B C 1
ATOM 1377 O O . GLN B 1 53 ? -3.504 14.484 12.484 1 92.06 53 GLN B O 1
ATOM 1382 N N . CYS B 1 54 ? -1.863 14.203 11.07 1 92.56 54 CYS B N 1
ATOM 1383 C CA . CYS B 1 54 ? -2.051 12.758 10.984 1 92.56 54 CYS B CA 1
ATOM 1384 C C . CYS B 1 54 ? -1.841 12.102 12.352 1 92.56 54 CYS B C 1
ATOM 1386 O O . CYS B 1 54 ? -2.658 11.289 12.781 1 92.56 54 CYS B O 1
ATOM 1388 N N . LYS B 1 55 ? -0.869 12.508 13.023 1 92.44 55 LYS B N 1
ATOM 1389 C CA . LYS B 1 55 ? -0.57 11.961 14.344 1 92.44 55 LYS B CA 1
ATOM 1390 C C . LYS B 1 55 ? -1.649 12.336 15.352 1 92.44 55 LYS B C 1
ATOM 1392 O O . LYS B 1 55 ? -2.062 11.508 16.172 1 92.44 55 LYS B O 1
ATOM 1397 N N . ALA B 1 56 ? -2.057 13.539 15.273 1 93.81 56 ALA B N 1
ATOM 1398 C CA . ALA B 1 56 ? -3.059 14.047 16.203 1 93.81 56 ALA B CA 1
ATOM 1399 C C . ALA B 1 56 ? -4.383 13.305 16.047 1 93.81 56 ALA B C 1
ATOM 1401 O O . ALA B 1 56 ? -5.145 13.172 17 1 93.81 56 ALA B O 1
ATOM 1402 N N . SER B 1 57 ? -4.688 12.844 14.883 1 94.94 57 SER B N 1
ATOM 1403 C CA . SER B 1 57 ? -5.914 12.086 14.641 1 94.94 57 SER B CA 1
ATOM 1404 C C . SER B 1 57 ? -5.867 10.727 15.336 1 94.94 57 SER B C 1
ATOM 1406 O O . SER B 1 57 ? -6.906 10.094 15.547 1 94.94 57 SER B O 1
ATOM 1408 N N . GLY B 1 58 ? -4.602 10.219 15.594 1 94.12 58 GLY B N 1
ATOM 1409 C CA . GLY B 1 58 ? -4.418 8.914 16.203 1 94.12 58 GLY B CA 1
ATOM 1410 C C . GLY B 1 58 ? -4.051 7.832 15.203 1 94.12 58 GLY B C 1
ATOM 1411 O O . GLY B 1 58 ? -3.996 6.652 15.555 1 94.12 58 GLY B O 1
ATOM 1412 N N . ALA B 1 59 ? -3.756 8.242 14.023 1 93.62 59 ALA B N 1
ATOM 1413 C CA . ALA B 1 59 ? -3.424 7.273 12.984 1 93.62 59 ALA B CA 1
ATOM 1414 C C . ALA B 1 59 ? -2.105 6.57 13.289 1 93.62 59 ALA B C 1
ATOM 1416 O O . ALA B 1 59 ? -1.146 7.203 13.734 1 93.62 59 ALA B O 1
ATOM 1417 N N . GLY B 1 60 ? -2.148 5.25 13.062 1 92.06 60 GLY B N 1
ATOM 1418 C CA . GLY B 1 60 ? -0.939 4.453 13.18 1 92.06 60 GLY B CA 1
ATOM 1419 C C . GLY B 1 60 ? -0.367 4.031 11.836 1 92.06 60 GLY B C 1
ATOM 1420 O O . GLY B 1 60 ? 0.78 3.586 11.758 1 92.06 60 GLY B O 1
ATOM 1421 N N . LEU B 1 61 ? -1.111 4.184 10.875 1 93.69 61 LEU B N 1
ATOM 1422 C CA . LEU B 1 61 ? -0.751 3.918 9.484 1 93.69 61 LEU B CA 1
ATOM 1423 C C . LEU B 1 61 ? -1.451 4.891 8.539 1 93.69 61 LEU B C 1
ATOM 1425 O O . LEU B 1 61 ? -2.641 5.172 8.703 1 93.69 61 LEU B O 1
ATOM 1429 N N . VAL B 1 62 ? -0.7 5.426 7.648 1 94.62 62 VAL B N 1
ATOM 1430 C CA . VAL B 1 62 ? -1.281 6.305 6.637 1 94.62 62 VAL B CA 1
ATOM 1431 C C . VAL B 1 62 ? -1.23 5.625 5.27 1 94.62 62 VAL B C 1
ATOM 1433 O O . VAL B 1 62 ? -0.183 5.117 4.859 1 94.62 62 VAL B O 1
ATOM 1436 N N . VAL B 1 63 ? -2.338 5.535 4.602 1 95.44 63 VAL B N 1
ATOM 1437 C CA . VAL B 1 63 ? -2.438 5.078 3.221 1 95.44 63 VAL B CA 1
ATOM 1438 C C . VAL B 1 63 ? -2.789 6.254 2.312 1 95.44 63 VAL B C 1
ATOM 1440 O O . VAL B 1 63 ? -3.771 6.961 2.555 1 95.44 63 VAL B O 1
ATOM 1443 N N . CYS B 1 64 ? -1.987 6.434 1.298 1 96 64 CYS B N 1
ATOM 1444 C CA . CYS B 1 64 ? -2.166 7.621 0.469 1 96 64 CYS B CA 1
ATOM 1445 C C . CYS B 1 64 ? -2.186 7.254 -1.01 1 96 64 CYS B C 1
ATOM 1447 O O . CYS B 1 64 ? -1.368 6.453 -1.467 1 96 64 CYS B O 1
ATOM 1449 N N . GLN B 1 65 ? -3.049 7.898 -1.728 1 95.62 65 GLN B N 1
ATOM 1450 C CA . GLN B 1 65 ? -3.172 7.676 -3.164 1 95.62 65 GLN B CA 1
ATOM 1451 C C . GLN B 1 65 ? -1.985 8.273 -3.916 1 95.62 65 GLN B C 1
ATOM 1453 O O . GLN B 1 65 ? -1.598 7.773 -4.973 1 95.62 65 GLN B O 1
ATOM 1458 N N . TRP B 1 66 ? -1.303 9.242 -3.316 1 92 66 TRP B N 1
ATOM 1459 C CA . TRP B 1 66 ? -0.221 9.953 -3.986 1 92 66 TRP B CA 1
ATOM 1460 C C . TRP B 1 66 ? 1.128 9.609 -3.365 1 92 66 TRP B C 1
ATOM 1462 O O . TRP B 1 66 ? 1.186 9 -2.293 1 92 66 TRP B O 1
ATOM 1472 N N . GLY B 1 67 ? 2.133 9.984 -4.031 1 89.25 67 GLY B N 1
ATOM 1473 C CA . GLY B 1 67 ? 3.469 9.852 -3.475 1 89.25 67 GLY B CA 1
ATOM 1474 C C . GLY B 1 67 ? 3.832 10.969 -2.518 1 89.25 67 GLY B C 1
ATOM 1475 O O . GLY B 1 67 ? 3.031 11.875 -2.283 1 89.25 67 GLY B O 1
ATOM 1476 N N . PHE B 1 68 ? 4.957 10.812 -1.869 1 83.75 68 PHE B N 1
ATOM 1477 C CA . PHE B 1 68 ? 5.531 11.82 -0.992 1 83.75 68 PHE B CA 1
ATOM 1478 C C . PHE B 1 68 ? 6.906 12.258 -1.489 1 83.75 68 PHE B C 1
ATOM 1480 O O . PHE B 1 68 ? 7.637 11.461 -2.084 1 83.75 68 PHE B O 1
ATOM 1487 N N . ASP B 1 69 ? 7.129 13.539 -1.319 1 80.19 69 ASP B N 1
ATOM 1488 C CA . ASP B 1 69 ? 8.516 13.945 -1.547 1 80.19 69 ASP B CA 1
ATOM 1489 C C . ASP B 1 69 ? 9.438 13.383 -0.465 1 80.19 69 ASP B C 1
ATOM 1491 O O . ASP B 1 69 ? 8.961 12.82 0.526 1 80.19 69 ASP B O 1
ATOM 1495 N N . ASP B 1 70 ? 10.664 13.445 -0.685 1 81.62 70 ASP B N 1
ATOM 1496 C CA . ASP B 1 70 ? 11.656 12.883 0.223 1 81.62 70 ASP B CA 1
ATOM 1497 C C . ASP B 1 70 ? 11.523 13.477 1.623 1 81.62 70 ASP B C 1
ATOM 1499 O O . ASP B 1 70 ? 11.648 12.766 2.621 1 81.62 70 ASP B O 1
ATOM 1503 N N . GLU B 1 71 ? 11.258 14.695 1.646 1 81.25 71 GLU B N 1
ATOM 1504 C CA . GLU B 1 71 ? 11.172 15.383 2.928 1 81.25 71 GLU B CA 1
ATOM 1505 C C . GLU B 1 71 ? 9.984 14.891 3.744 1 81.25 71 GLU B C 1
ATOM 1507 O O . GLU B 1 71 ? 10.117 14.609 4.938 1 81.25 71 GLU B O 1
ATOM 1512 N N . ALA B 1 72 ? 8.906 14.766 3.117 1 82.81 72 ALA B N 1
ATOM 1513 C CA . ALA B 1 72 ? 7.695 14.312 3.793 1 82.81 72 ALA B CA 1
ATOM 1514 C C . ALA B 1 72 ? 7.855 12.883 4.301 1 82.81 72 ALA B C 1
ATOM 1516 O O . ALA B 1 72 ? 7.461 12.57 5.426 1 82.81 72 ALA B O 1
ATOM 1517 N N . ASN B 1 73 ? 8.422 12.062 3.473 1 83.69 73 ASN B N 1
ATOM 1518 C CA . ASN B 1 73 ? 8.633 10.672 3.844 1 83.69 73 ASN B CA 1
ATOM 1519 C C . ASN B 1 73 ? 9.547 10.547 5.066 1 83.69 73 ASN B C 1
ATOM 1521 O O . ASN B 1 73 ? 9.273 9.758 5.973 1 83.69 73 ASN B O 1
ATOM 1525 N N . HIS B 1 74 ? 10.547 11.352 4.984 1 86.62 74 HIS B N 1
ATOM 1526 C CA . HIS B 1 74 ? 11.469 11.359 6.117 1 86.62 74 HIS B CA 1
ATOM 1527 C C . HIS B 1 74 ? 10.758 11.766 7.402 1 86.62 74 HIS B C 1
ATOM 1529 O O . HIS B 1 74 ? 10.961 11.148 8.453 1 86.62 74 HIS B O 1
ATOM 1535 N N . LEU B 1 75 ? 9.977 12.75 7.344 1 87.5 75 LEU B N 1
ATOM 1536 C CA . LEU B 1 75 ? 9.258 13.258 8.508 1 87.5 75 LEU B CA 1
ATOM 1537 C C . LEU B 1 75 ? 8.305 12.195 9.055 1 87.5 75 LEU B C 1
ATOM 1539 O O . LEU B 1 75 ? 8.211 12.008 10.266 1 87.5 75 LEU B O 1
ATOM 1543 N N . LEU B 1 76 ? 7.594 11.492 8.164 1 87.56 76 LEU B N 1
ATOM 1544 C CA . LEU B 1 76 ? 6.68 10.43 8.578 1 87.56 76 LEU B CA 1
ATOM 1545 C C . LEU B 1 76 ? 7.426 9.328 9.32 1 87.56 76 LEU B C 1
ATOM 1547 O O . LEU B 1 76 ? 6.988 8.883 10.383 1 87.56 76 LEU B O 1
ATOM 1551 N N . MET B 1 77 ? 8.484 8.938 8.805 1 86.06 77 MET B N 1
ATOM 1552 C CA . MET B 1 77 ? 9.281 7.875 9.406 1 86.06 77 MET B CA 1
ATOM 1553 C C . MET B 1 77 ? 9.828 8.305 10.766 1 86.06 77 MET B C 1
ATOM 1555 O O . MET B 1 77 ? 9.805 7.531 11.727 1 86.06 77 MET B O 1
ATOM 1559 N N . HIS B 1 78 ? 10.25 9.5 10.773 1 89.19 78 HIS B N 1
ATOM 1560 C CA . HIS B 1 78 ? 10.797 10.039 12.016 1 89.19 78 HIS B CA 1
ATOM 1561 C C . HIS B 1 78 ? 9.734 10.117 13.102 1 89.19 78 HIS B C 1
ATOM 1563 O O . HIS B 1 78 ? 10.039 9.984 14.289 1 89.19 78 HIS B O 1
ATOM 1569 N N . GLN B 1 79 ? 8.578 10.281 12.789 1 90 79 GLN B N 1
ATOM 1570 C CA . GLN B 1 79 ? 7.469 10.383 13.734 1 90 79 GLN B CA 1
ATOM 1571 C C . GLN B 1 79 ? 6.816 9.023 13.969 1 90 79 GLN B C 1
ATOM 1573 O O . GLN B 1 79 ? 5.734 8.938 14.547 1 90 79 GLN B O 1
ATOM 1578 N N . ASN B 1 80 ? 7.402 8.008 13.43 1 90.5 80 ASN B N 1
ATOM 1579 C CA . ASN B 1 80 ? 6.961 6.625 13.586 1 90.5 80 ASN B CA 1
ATOM 1580 C C . ASN B 1 80 ? 5.562 6.414 13.023 1 90.5 80 ASN B C 1
ATOM 1582 O O . ASN B 1 80 ? 4.707 5.809 13.68 1 90.5 80 ASN B O 1
ATOM 1586 N N . LEU B 1 81 ? 5.328 7.039 11.984 1 92.81 81 LEU B N 1
ATOM 1587 C CA . LEU B 1 81 ? 4.062 6.883 11.273 1 92.81 81 LEU B CA 1
ATOM 1588 C C . LEU B 1 81 ? 4.289 6.254 9.898 1 92.81 81 LEU B C 1
ATOM 1590 O O . LEU B 1 81 ? 4.543 6.957 8.922 1 92.81 81 LEU B O 1
ATOM 1594 N N . PRO B 1 82 ? 4.18 4.941 9.844 1 93.38 82 PRO B N 1
ATOM 1595 C CA . PRO B 1 82 ? 4.367 4.277 8.547 1 93.38 82 PRO B CA 1
ATOM 1596 C C . PRO B 1 82 ? 3.305 4.672 7.523 1 93.38 82 PRO B C 1
ATOM 1598 O O . PRO B 1 82 ? 2.184 5.027 7.898 1 93.38 82 PRO B O 1
ATOM 1601 N N . ALA B 1 83 ? 3.752 4.59 6.285 1 93.88 83 ALA B N 1
ATOM 1602 C CA . ALA B 1 83 ? 2.844 5.027 5.227 1 93.88 83 ALA B CA 1
ATOM 1603 C C . ALA B 1 83 ? 2.977 4.141 3.99 1 93.88 83 ALA B C 1
ATOM 1605 O O . ALA B 1 83 ? 4.074 3.682 3.664 1 93.88 83 ALA B O 1
ATOM 1606 N N . VAL B 1 84 ? 1.861 3.895 3.371 1 94.19 84 VAL B N 1
ATOM 1607 C CA . VAL B 1 84 ? 1.799 3.279 2.049 1 94.19 84 VAL B CA 1
ATOM 1608 C C . VAL B 1 84 ? 1.409 4.328 1.011 1 94.19 84 VAL B C 1
ATOM 1610 O O . VAL B 1 84 ? 0.376 4.988 1.144 1 94.19 84 VAL B O 1
ATOM 1613 N N . ARG B 1 85 ? 2.307 4.414 -0.025 1 93.75 85 ARG B N 1
ATOM 1614 C CA . ARG B 1 85 ? 2.09 5.469 -1.011 1 93.75 85 ARG B CA 1
ATOM 1615 C C . ARG B 1 85 ? 1.741 4.879 -2.373 1 93.75 85 ARG B C 1
ATOM 1617 O O . ARG B 1 85 ? 1.802 3.662 -2.564 1 93.75 85 ARG B O 1
ATOM 1624 N N . TRP B 1 86 ? 1.31 5.762 -3.227 1 93.31 86 TRP B N 1
ATOM 1625 C CA . TRP B 1 86 ? 0.976 5.418 -4.605 1 93.31 86 TRP B CA 1
ATOM 1626 C C . TRP B 1 86 ? -0.072 4.312 -4.656 1 93.31 86 TRP B C 1
ATOM 1628 O O . TRP B 1 86 ? 0.059 3.359 -5.426 1 93.31 86 TRP B O 1
ATOM 1638 N N . VAL B 1 87 ? -0.994 4.398 -3.838 1 95.12 87 VAL B N 1
ATOM 1639 C CA . VAL B 1 87 ? -2.092 3.436 -3.85 1 95.12 87 VAL B CA 1
ATOM 1640 C C . VAL B 1 87 ? -3.154 3.879 -4.852 1 95.12 87 VAL B C 1
ATOM 1642 O O . VAL B 1 87 ? -3.559 5.043 -4.863 1 95.12 87 VAL B O 1
ATOM 1645 N N . GLY B 1 88 ? -3.602 3.033 -5.668 1 93.75 88 GLY B N 1
ATOM 1646 C CA . GLY B 1 88 ? -4.574 3.363 -6.695 1 93.75 88 GLY B CA 1
ATOM 1647 C C . GLY B 1 88 ? -5.953 3.654 -6.141 1 93.75 88 GLY B C 1
ATOM 1648 O O . GLY B 1 88 ? -6.25 3.316 -4.992 1 93.75 88 GLY B O 1
ATOM 1649 N N . GLY B 1 89 ? -6.75 4.289 -6.988 1 93.62 89 GLY B N 1
ATOM 1650 C CA . GLY B 1 89 ? -8.102 4.645 -6.59 1 93.62 89 GLY B CA 1
ATOM 1651 C C . GLY B 1 89 ? -8.93 3.449 -6.164 1 93.62 89 GLY B C 1
ATOM 1652 O O . GLY B 1 89 ? -9.594 3.486 -5.121 1 93.62 89 GLY B O 1
ATOM 1653 N N . VAL B 1 90 ? -8.93 2.455 -6.973 1 90.81 90 VAL B N 1
ATOM 1654 C CA . VAL B 1 90 ? -9.695 1.249 -6.668 1 90.81 90 VAL B CA 1
ATOM 1655 C C . VAL B 1 90 ? -9.211 0.652 -5.348 1 90.81 90 VAL B C 1
ATOM 1657 O O . VAL B 1 90 ? -10.016 0.308 -4.48 1 90.81 90 VAL B O 1
ATOM 1660 N N . GLU B 1 91 ? -7.918 0.516 -5.16 1 92.56 91 GLU B N 1
ATOM 1661 C CA . GLU B 1 91 ? -7.336 -0.041 -3.945 1 92.56 91 GLU B CA 1
ATOM 1662 C C . GLU B 1 91 ? -7.707 0.793 -2.723 1 92.56 91 GLU B C 1
ATOM 1664 O O . GLU B 1 91 ? -7.973 0.247 -1.649 1 92.56 91 GLU B O 1
ATOM 1669 N N . ILE B 1 92 ? -7.75 2.109 -2.885 1 94.06 92 ILE B N 1
ATOM 1670 C CA . ILE B 1 92 ? -8.148 3.025 -1.82 1 94.06 92 ILE B CA 1
ATOM 1671 C C . ILE B 1 92 ? -9.57 2.707 -1.368 1 94.06 92 ILE B C 1
ATOM 1673 O O . ILE B 1 92 ? -9.844 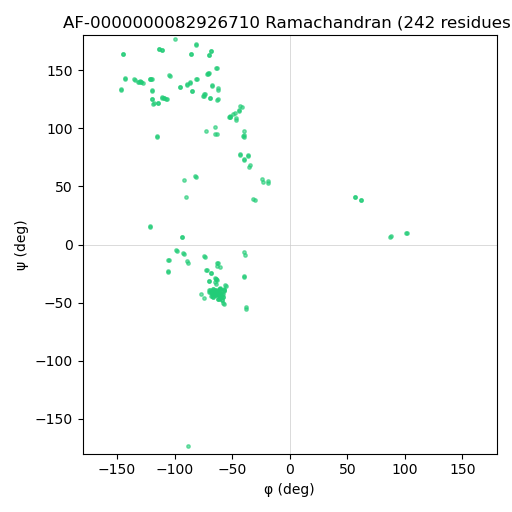2.615 -0.169 1 94.06 92 ILE B O 1
ATOM 1677 N N . GLU B 1 93 ? -10.422 2.502 -2.211 1 91.81 93 GLU B N 1
ATOM 1678 C CA . GLU B 1 93 ? -11.82 2.205 -1.894 1 91.81 93 GLU B CA 1
ATOM 1679 C C . GLU B 1 93 ? -11.945 0.86 -1.185 1 91.81 93 GLU B C 1
ATOM 1681 O O . GLU B 1 93 ? -12.719 0.728 -0.231 1 91.81 93 GLU B O 1
ATOM 1686 N N . LEU B 1 94 ? -11.195 -0.096 -1.623 1 87.44 94 LEU B N 1
ATOM 1687 C CA . LEU B 1 94 ? -11.25 -1.426 -1.025 1 87.44 94 LEU B CA 1
ATOM 1688 C C . LEU B 1 94 ? -10.711 -1.4 0.403 1 87.44 94 LEU B C 1
ATOM 1690 O O . LEU B 1 94 ? -11.281 -2.033 1.295 1 87.44 94 LEU B O 1
ATOM 1694 N N . LEU B 1 95 ? -9.672 -0.656 0.568 1 91 95 LEU B N 1
ATOM 1695 C CA . LEU B 1 95 ? -9.102 -0.561 1.907 1 91 95 LEU B CA 1
ATOM 1696 C C . LEU B 1 95 ? -10.023 0.212 2.84 1 91 95 LEU B C 1
ATOM 1698 O O . LEU B 1 95 ? -10.133 -0.111 4.027 1 91 95 LEU B O 1
ATOM 1702 N N . ALA B 1 96 ? -10.617 1.254 2.301 1 90.69 96 ALA B N 1
ATOM 1703 C CA . ALA B 1 96 ? -11.602 1.989 3.094 1 90.69 96 ALA B CA 1
ATOM 1704 C C . ALA B 1 96 ? -12.727 1.071 3.561 1 90.69 96 ALA B C 1
ATOM 1706 O O . ALA B 1 96 ? -13.117 1.11 4.727 1 90.69 96 ALA B O 1
ATOM 1707 N N . MET B 1 97 ? -13.086 0.239 2.713 1 85.44 97 MET B N 1
ATOM 1708 C CA . MET B 1 97 ? -14.156 -0.706 3.035 1 85.44 97 MET B CA 1
ATOM 1709 C C . MET B 1 97 ? -13.68 -1.728 4.066 1 85.44 97 MET B C 1
ATOM 1711 O O . MET B 1 97 ? -14.414 -2.066 4.992 1 85.44 97 MET B O 1
ATOM 1715 N N . ALA B 1 98 ? -12.531 -2.174 3.93 1 82.69 98 ALA B N 1
ATOM 1716 C CA . ALA B 1 98 ? -11.984 -3.227 4.781 1 82.69 98 ALA B CA 1
ATOM 1717 C C . ALA B 1 98 ? -11.734 -2.713 6.199 1 82.69 98 ALA B C 1
ATOM 1719 O O . ALA B 1 98 ? -11.867 -3.461 7.168 1 82.69 98 ALA B O 1
ATOM 1720 N N . THR B 1 99 ? -11.422 -1.494 6.293 1 85.56 99 THR B N 1
ATOM 1721 C CA . THR B 1 99 ? -10.969 -0.979 7.582 1 85.56 99 THR B CA 1
ATOM 1722 C C . THR B 1 99 ? -12.055 -0.136 8.242 1 85.56 99 THR B C 1
ATOM 1724 O O . THR B 1 99 ? -12 0.136 9.438 1 85.56 99 THR B O 1
ATOM 1727 N N . GLY B 1 100 ? -12.984 0.396 7.332 1 85.94 100 GLY B N 1
ATOM 1728 C CA . GLY B 1 100 ? -13.992 1.326 7.812 1 85.94 100 GLY B CA 1
ATOM 1729 C C . GLY B 1 100 ? -13.531 2.77 7.805 1 85.94 100 GLY B C 1
ATOM 1730 O O . GLY B 1 100 ? -14.203 3.648 8.352 1 85.94 100 GLY B O 1
ATOM 1731 N N . ALA B 1 101 ? -12.398 2.986 7.25 1 91.56 101 ALA B N 1
ATOM 1732 C CA . ALA B 1 101 ? -11.875 4.348 7.172 1 91.56 101 ALA B CA 1
ATOM 1733 C C . ALA B 1 101 ? -12.656 5.18 6.156 1 91.56 101 ALA B C 1
ATOM 1735 O O . ALA B 1 101 ? -13.156 4.645 5.164 1 91.56 101 ALA B O 1
ATOM 1736 N N . ARG B 1 102 ? -12.742 6.434 6.5 1 94.75 102 ARG B N 1
ATOM 1737 C CA . ARG B 1 102 ? -13.227 7.379 5.5 1 94.75 102 ARG B CA 1
ATOM 1738 C C . ARG B 1 102 ? -12.086 7.934 4.664 1 94.75 102 ARG B C 1
ATOM 1740 O O . ARG B 1 102 ? -11.008 8.227 5.191 1 94.75 102 ARG B O 1
ATOM 1747 N N . ILE B 1 103 ? -12.375 7.988 3.426 1 96.31 103 ILE B N 1
ATOM 1748 C CA . ILE B 1 103 ? -11.383 8.578 2.535 1 96.31 103 ILE B CA 1
ATOM 1749 C C . ILE B 1 103 ? -11.367 10.094 2.715 1 96.31 103 ILE B C 1
ATOM 1751 O O . ILE B 1 103 ? -12.406 10.75 2.6 1 96.31 103 ILE B O 1
ATOM 1755 N N . VAL B 1 104 ? -10.234 10.625 2.939 1 96.12 104 VAL B N 1
ATOM 1756 C CA . VAL B 1 104 ? -10.102 12.039 3.27 1 96.12 104 VAL B CA 1
ATOM 1757 C C . VAL B 1 104 ? -9.344 12.766 2.158 1 96.12 104 VAL B C 1
ATOM 1759 O O . VAL B 1 104 ? -8.195 12.438 1.863 1 96.12 104 VAL B O 1
ATOM 1762 N N . PRO B 1 105 ? -9.875 13.773 1.53 1 94.19 105 PRO B N 1
ATOM 1763 C CA . PRO B 1 105 ? -9.227 14.461 0.408 1 94.19 105 PRO B CA 1
ATOM 1764 C C . PRO B 1 105 ? -8.32 15.609 0.857 1 94.19 105 PRO B C 1
ATOM 1766 O O . PRO B 1 105 ? -7.582 16.172 0.046 1 94.19 105 PRO B O 1
ATOM 1769 N N . ARG B 1 106 ? -8.484 16.062 2.168 1 89.62 106 ARG B N 1
ATOM 1770 C CA . ARG B 1 106 ? -7.629 17.109 2.729 1 89.62 106 ARG B CA 1
ATOM 1771 C C . ARG B 1 106 ? -7.156 16.734 4.133 1 89.62 106 ARG B C 1
ATOM 1773 O O . ARG B 1 106 ? -7.941 16.25 4.945 1 89.62 106 ARG B O 1
ATOM 1780 N N . PHE B 1 107 ? -5.965 17.047 4.414 1 87.88 107 PHE B N 1
ATOM 1781 C CA . PHE B 1 107 ? -5.379 16.703 5.703 1 87.88 107 PHE B CA 1
ATOM 1782 C C . PHE B 1 107 ? -6.156 17.344 6.844 1 87.88 107 PHE B C 1
ATOM 1784 O O . PHE B 1 107 ? -6.328 16.734 7.902 1 87.88 107 PHE B O 1
ATOM 1791 N N . SER B 1 108 ? -6.586 18.609 6.547 1 87.94 108 SER B N 1
ATOM 1792 C CA . SER B 1 108 ? -7.266 19.375 7.594 1 87.94 108 SER B CA 1
ATOM 1793 C C . SER B 1 108 ? -8.562 18.688 8.016 1 87.94 108 SER B C 1
ATOM 1795 O O . SER B 1 108 ? -9.109 18.984 9.078 1 87.94 108 SER B O 1
ATOM 1797 N N . GLU B 1 109 ? -9.055 17.75 7.207 1 93.06 109 GLU B N 1
ATOM 1798 C CA . GLU B 1 109 ? -10.312 17.062 7.496 1 93.06 109 GLU B CA 1
ATOM 1799 C C . GLU B 1 109 ? -10.07 15.781 8.281 1 93.06 109 GLU B C 1
ATOM 1801 O O . GLU B 1 109 ? -11.023 15.117 8.703 1 93.06 109 GLU B O 1
ATOM 1806 N N . LEU B 1 110 ? -8.859 15.43 8.422 1 94.56 110 LEU B N 1
ATOM 1807 C CA . LEU B 1 110 ? -8.547 14.188 9.117 1 94.56 110 LEU B CA 1
ATOM 1808 C C . LEU B 1 110 ? -8.867 14.305 10.602 1 94.56 110 LEU B C 1
ATOM 1810 O O . LEU B 1 110 ? -8.484 15.281 11.25 1 94.56 110 LEU B O 1
ATOM 1814 N N . SER B 1 111 ? -9.656 13.398 11.141 1 96.31 111 SER B N 1
ATOM 1815 C CA . SER B 1 111 ? -10.047 13.305 12.539 1 96.31 111 SER B CA 1
ATOM 1816 C C . SER B 1 111 ? -10.188 11.859 12.984 1 96.31 111 SER B C 1
ATOM 1818 O O . SER B 1 111 ? -10.258 10.953 12.148 1 96.31 111 SER B O 1
ATOM 1820 N N . PRO B 1 112 ? -10.211 11.617 14.297 1 95.56 112 PRO B N 1
ATOM 1821 C CA . PRO B 1 112 ? -10.25 10.242 14.812 1 95.56 112 PRO B CA 1
ATOM 1822 C C . PRO B 1 112 ? -11.43 9.445 14.258 1 95.56 112 PRO B C 1
ATOM 1824 O O . PRO B 1 112 ? -11.305 8.242 14.016 1 95.56 112 PRO B O 1
ATOM 1827 N N . ASP B 1 113 ? -12.555 10.102 14.055 1 95.19 113 ASP B N 1
ATOM 1828 C CA . ASP B 1 113 ? -13.766 9.406 13.633 1 95.19 113 ASP B CA 1
ATOM 1829 C C . ASP B 1 113 ? -13.672 8.992 12.164 1 95.19 113 ASP B C 1
ATOM 1831 O O . ASP B 1 113 ? -14.492 8.203 11.688 1 95.19 113 ASP B O 1
ATOM 1835 N N . LYS B 1 114 ? -12.719 9.445 11.461 1 95.5 114 LYS B N 1
ATOM 1836 C CA . LYS B 1 114 ? -12.562 9.117 10.047 1 95.5 114 LYS B CA 1
ATOM 1837 C C . LYS B 1 114 ? -11.547 7.992 9.852 1 95.5 114 LYS B C 1
ATOM 1839 O O . LYS B 1 114 ? -11.367 7.5 8.734 1 95.5 114 LYS B O 1
ATOM 1844 N N . LEU B 1 115 ? -10.969 7.637 10.914 1 94.5 115 LEU B N 1
ATOM 1845 C CA . LEU B 1 115 ? -9.945 6.598 10.836 1 94.5 115 LEU B CA 1
ATOM 1846 C C . LEU B 1 115 ? -10.586 5.211 10.781 1 94.5 115 LEU B C 1
ATOM 1848 O O . LEU B 1 115 ? -11.625 4.977 11.406 1 94.5 115 LEU B O 1
ATOM 1852 N N . GLY B 1 116 ? -9.945 4.434 10 1 89.56 116 GLY B N 1
ATOM 1853 C CA . GLY B 1 116 ? -10.312 3.025 10.023 1 89.56 116 GLY B CA 1
ATOM 1854 C C . GLY B 1 116 ? -9.594 2.244 11.109 1 89.56 116 GLY B C 1
ATOM 1855 O O . GLY B 1 116 ? -8.727 2.785 11.805 1 89.56 116 GLY B O 1
ATOM 1856 N N . THR B 1 117 ? -10.125 1.013 11.414 1 82.56 117 THR B N 1
ATOM 1857 C CA . THR B 1 117 ? -9.492 0.163 12.422 1 82.56 117 THR B CA 1
ATOM 1858 C C . THR B 1 117 ? -9.055 -1.165 11.805 1 82.56 117 THR B C 1
ATOM 1860 O O . THR B 1 117 ? -9.742 -1.713 10.945 1 82.56 117 THR B O 1
ATOM 1863 N N . ALA B 1 118 ? -7.879 -1.51 12.078 1 65.69 118 ALA B N 1
ATOM 1864 C CA . ALA B 1 118 ? -7.367 -2.84 11.758 1 65.69 118 ALA B CA 1
ATOM 1865 C C . ALA B 1 118 ? -7.57 -3.801 12.93 1 65.69 118 ALA B C 1
ATOM 1867 O O . ALA B 1 118 ? -6.965 -3.639 13.992 1 65.69 118 ALA B O 1
ATOM 1868 N N . GLY B 1 119 ? -8.695 -4.125 13.586 1 56.09 119 GLY B N 1
ATOM 1869 C CA . GLY B 1 119 ? -8.836 -4.922 14.797 1 56.09 119 GLY B CA 1
ATOM 1870 C C . GLY B 1 119 ? -9.242 -6.359 14.516 1 56.09 119 GLY B C 1
ATOM 1871 O O . GLY B 1 119 ? -9.539 -6.715 13.375 1 56.09 119 GLY B O 1
ATOM 1872 N N . SER B 1 120 ? -9.305 -7.133 15.664 1 47.41 120 SER B N 1
ATOM 1873 C CA . SER B 1 120 ? -9.328 -8.539 16.062 1 47.41 120 SER B CA 1
ATOM 1874 C C . SER B 1 120 ? -10.594 -9.234 15.57 1 47.41 120 SER B C 1
ATOM 1876 O O . SER B 1 120 ? -11.672 -8.641 15.57 1 47.41 120 SER B O 1
ATOM 1878 N N . VAL B 1 121 ? -10.484 -9.961 14.523 1 39.03 121 VAL B N 1
ATOM 1879 C CA . VAL B 1 121 ? -11.555 -10.945 14.406 1 39.03 121 VAL B CA 1
ATOM 1880 C C . VAL B 1 121 ? -11.867 -11.531 15.773 1 39.03 121 VAL B C 1
ATOM 1882 O O . VAL B 1 121 ? -10.961 -11.898 16.531 1 39.03 121 VAL B O 1
ATOM 1885 N N . LYS B 1 122 ? -12.93 -11.016 16.469 1 34.59 122 LYS B N 1
ATOM 1886 C CA . LYS B 1 122 ? -13.461 -11.773 17.609 1 34.59 122 LYS B CA 1
ATOM 1887 C C . LYS B 1 122 ? -13.492 -13.266 17.297 1 34.59 122 LYS B C 1
ATOM 1889 O O . LYS B 1 122 ? -14.008 -13.68 16.25 1 34.59 122 LYS B O 1
ATOM 1894 N N . GLU B 1 123 ? -12.359 -13.906 17.719 1 28.95 123 GLU B N 1
ATOM 1895 C CA . GLU B 1 123 ? -12.781 -15.281 17.953 1 28.95 123 GLU B CA 1
ATOM 1896 C C . GLU B 1 123 ? -13.961 -15.336 18.922 1 28.95 123 GLU B C 1
ATOM 1898 O O . GLU B 1 123 ? -14.039 -14.539 19.859 1 28.95 123 GLU B O 1
#

Radius of gyration: 21.51 Å; Cα contacts (8 Å, |Δi|>4): 450; chains: 2; bounding box: 58×59×61 Å

Solvent-accessible surface area (backbone atoms only — not comparable to full-atom values): 13351 Å² total; per-residue (Å²): 125,76,82,69,76,72,58,44,25,30,34,36,36,63,41,65,70,60,66,83,73,74,80,68,72,64,72,66,64,68,73,43,74,61,55,48,50,52,51,52,50,50,45,50,49,47,44,50,51,50,52,49,44,46,50,71,30,54,39,49,31,38,37,24,40,34,60,63,48,72,67,48,49,50,52,29,54,72,68,68,35,47,68,42,51,58,32,47,71,71,53,49,53,50,50,24,44,18,28,57,20,40,81,31,66,46,72,91,71,56,39,56,89,35,34,9,40,17,47,76,74,78,123,125,76,82,69,76,72,59,43,26,31,35,35,35,63,42,64,67,61,66,82,72,74,78,69,73,63,71,64,64,65,72,42,75,62,57,47,51,51,51,51,50,51,45,51,48,47,42,52,50,49,50,50,43,46,50,72,32,54,39,51,32,39,37,24,40,34,58,63,47,72,67,47,48,50,52,30,54,73,68,67,33,46,69,40,51,59,31,48,72,69,55,48,54,51,49,24,46,17,29,57,20,41,80,32,66,44,69,91,68,56,39,55,88,35,34,10,41,16,44,76,71,80,123

Nearest PDB structures (foldseek):
  3ruv-assembly1_B  TM=8.846E-01  e=8.797E-12  Methanococcus maripaludis
  1a6d-assembly1_B  TM=8.608E-01  e=5.808E-11  Thermoplasma acidophilum
  1q3r-assembly1_A  TM=8.797E-01  e=1.645E-10  Thermococcus sp. JCM 11816
  1e0r-assembly1_B-2  TM=8.074E-01  e=9.159E-11  Thermoplasma acidophilum
  6ks7-assembly1_G  TM=8.361E-01  e=7.171E-09  Saccharomyces cerevisiae S288C